Protein AF-0000000076605921 (afdb_homodimer)

Nearest PDB structures (foldseek):
  6b8w-assembly1_B  TM=8.928E-01  e=2.318E-07  Enterobacter cloacae subsp. cloacae ATCC 13047
  1rc6-assembly1_A  TM=7.480E-01  e=1.941E-07  Escherichia coli
  1sq4-assembly1_B  TM=7.226E-01  e=2.460E-07  Pseudomonas aeruginosa
  1sef-assembly1_A  TM=7.280E-01  e=4.195E-07  Enterococcus faecalis V583
  1sq4-assembly1_A  TM=6.378E-01  e=1.847E-06  Pseudomonas aeruginosa

Sequence (366 aa):
MKRLGSRIKKKRELLGMPLGEVARLAGISSSALSQIENAKAFPSIITLKSVANAIGSTVGELIGENEMAAPAPIVSDQDKILVDKNETGAALYMLTHREEGRIMGAYQVVLEKGASSGDWMKKHSGQEFSYIVAGEVTFFVDDQTYAMNKGDSLYTNSQKRREVVNSGSSMAEVLWVITPPYFMKRLGSRIKKKRELLGMPLGEVARLAGISSSALSQIENAKAFPSIITLKSVANAIGSTVGELIGENEMAAPAPIVSDQDKILVDKNETGAALYMLTHREEGRIMGAYQVVLEKGASSGDWMKKHSGQEFSYIVAGEVTFFVDDQTYAMNKGDSLYTNSQKRREVVNSGSSMAEVLWVITPPYF

Organism: NCBI:txid889453

Solvent-accessible surface area (backbone atoms only — not comparable to full-atom values): 18356 Å² total; per-residue (Å²): 114,77,56,27,14,50,43,48,44,51,47,29,53,74,69,67,50,54,66,57,57,42,14,57,66,32,71,48,49,47,66,57,47,51,30,25,36,66,59,72,40,81,72,52,70,66,51,40,41,30,42,18,54,50,58,68,52,44,49,29,57,39,70,49,55,37,64,49,73,89,65,78,38,62,31,47,55,88,66,47,43,80,74,49,71,53,94,56,42,18,36,35,29,38,47,56,72,95,51,75,48,57,56,58,31,40,32,40,36,39,20,33,59,65,4,42,54,54,71,78,46,50,64,37,83,20,34,33,38,36,36,28,72,34,42,28,34,35,37,36,46,66,95,42,80,42,82,42,42,53,56,18,23,39,48,46,50,26,64,41,47,37,37,45,30,20,72,33,90,47,60,19,31,35,40,41,36,29,31,55,29,92,123,115,78,57,27,14,49,43,49,45,52,48,30,52,76,68,67,48,55,65,58,56,42,14,56,66,31,71,46,49,47,68,57,47,51,30,25,38,65,59,72,41,82,71,52,71,68,53,39,42,30,42,18,55,51,58,68,51,43,49,29,57,39,70,48,55,37,64,48,75,88,61,78,38,63,30,46,54,88,66,44,43,79,74,47,68,54,93,57,44,18,35,35,29,38,48,55,70,95,51,77,48,59,55,60,30,39,31,39,38,38,20,33,59,66,4,42,54,52,70,79,46,50,64,35,81,22,34,35,39,36,36,28,73,35,40,28,35,34,37,36,46,66,95,41,79,44,83,40,42,51,57,19,22,38,49,48,52,26,66,40,48,35,36,45,32,20,73,32,89,46,61,19,32,34,39,41,36,30,31,54,29,92,121

Foldseek 3Di:
DQCLLCLLVVLCVVVPHDLQQLCVQLVHHSVVNVCSNNVNDDDDPSSLQSSQVSSVHHSCVSVPLQPFDDDDAFDDPVRWAWPDDDDQAKTKTWGGDPGPSAFKTKIKIKHAAFGKPPCPLPADFWKKKKAWQAAWKWKDWAPDIDTDHHGDMDIDGSRTGMMMTRNGNGMTMMMMMIGRDPD/DQCLLCLLVVLCVVVPHDLQQLCVQLVHHSVVNVCSNNVNDDDDPSSLQSSQVSSVHHSCVSVPLQPFDDDDAFDDPVRWAWDDADDQAKTKTWGGDPGPSAFKTKIKIKHFAFGKPPCPLPADFWKKKKAWQAAWKWKDWAPDIDTDHHGDMDIDGSRTGMMMTRNGDGMTMMMMMIGRDPD

InterPro domains:
  IPR001387 Cro/C1-type, helix-turn-helix domain [PF01381] (8-62)
  IPR001387 Cro/C1-type, helix-turn-helix domain [PS50943] (8-62)
  IPR001387 Cro/C1-type, helix-turn-helix domain [SM00530] (7-62)
  IPR001387 Cro/C1-type, helix-turn-helix domain [cd00093] (5-62)
  IPR010982 Lambda repressor-like, DNA-binding domain superfamily [G3DSA:1.10.260.40] (1-78)
  IPR010982 Lambda repressor-like, DNA-binding domain superfamily [SSF47413] (1-67)
  IPR011051 RmlC-like cupin domain superfamily [SSF51182] (61-183)
  IPR013096 Cupin 2, conserved barrel [PF07883] (109-177)
  IPR014710 RmlC-like jelly roll fold [G3DSA:2.60.120.10] (79-182)
  IPR050807 Transcriptional regulator/dioxygenase, bacterial-type [PTHR46797] (2-180)

Structure (mmCIF, N/CA/C/O backbone):
data_AF-0000000076605921-model_v1
#
loop_
_entity.id
_entity.type
_entity.pdbx_description
1 polymer 'Transcriptional regulator, XRE family with cupin sensor'
#
loop_
_atom_site.group_PDB
_atom_site.id
_atom_site.type_symbol
_atom_site.label_atom_id
_atom_site.label_alt_id
_atom_site.label_comp_id
_atom_site.label_asym_id
_atom_site.label_entity_id
_atom_site.label_seq_id
_atom_site.pdbx_PDB_ins_code
_atom_site.Cartn_x
_atom_site.Cartn_y
_atom_site.Cartn_z
_atom_site.occupancy
_atom_site.B_iso_or_equiv
_atom_site.auth_seq_id
_atom_site.auth_comp_id
_atom_site.auth_asym_id
_atom_site.auth_atom_id
_atom_site.pdbx_PDB_model_num
ATOM 1 N N . MET A 1 1 ? -1.068 23.297 -1.083 1 57.75 1 MET A N 1
ATOM 2 C CA . MET A 1 1 ? -2.064 23.406 -0.019 1 57.75 1 MET A CA 1
ATOM 3 C C . MET A 1 1 ? -3.406 23.875 -0.573 1 57.75 1 MET A C 1
ATOM 5 O O . MET A 1 1 ? -4.457 23.516 -0.039 1 57.75 1 MET A O 1
ATOM 9 N N . LYS A 1 2 ? -3.398 24.609 -1.687 1 63.12 2 LYS A N 1
ATOM 10 C CA . LYS A 1 2 ? -4.625 25.141 -2.271 1 63.12 2 LYS A CA 1
ATOM 11 C C . LYS A 1 2 ? -5.566 24.016 -2.689 1 63.12 2 LYS A C 1
ATOM 13 O O . LYS A 1 2 ? -6.789 24.172 -2.637 1 63.12 2 LYS A O 1
ATOM 18 N N . ARG A 1 3 ? -4.93 22.844 -2.787 1 82.5 3 ARG A N 1
ATOM 19 C CA . ARG A 1 3 ? -5.777 21.781 -3.33 1 82.5 3 ARG A CA 1
ATOM 20 C C . ARG A 1 3 ? -6.285 20.875 -2.223 1 82.5 3 ARG A C 1
ATOM 22 O O . ARG A 1 3 ? -7.043 19.938 -2.486 1 82.5 3 ARG A O 1
ATOM 29 N N . LEU A 1 4 ? -5.906 21.219 -1.025 1 87 4 LEU A N 1
ATOM 30 C CA . LEU A 1 4 ? -6.324 20.406 0.114 1 87 4 LEU A CA 1
ATOM 31 C C . LEU A 1 4 ? -7.836 20.453 0.295 1 87 4 LEU A C 1
ATOM 33 O O . LEU A 1 4 ? -8.492 19.422 0.402 1 87 4 LEU A O 1
ATOM 37 N N . GLY A 1 5 ? -8.289 21.672 0.285 1 90.81 5 GLY A N 1
ATOM 38 C CA . GLY A 1 5 ? -9.727 21.859 0.449 1 90.81 5 GLY A CA 1
ATOM 39 C C . GLY A 1 5 ? -10.547 21.172 -0.621 1 90.81 5 GLY A C 1
ATOM 40 O O . GLY A 1 5 ? -11.547 20.516 -0.318 1 90.81 5 GLY A O 1
ATOM 41 N N . SER A 1 6 ? -10.086 21.344 -1.818 1 90.12 6 SER A N 1
ATOM 42 C CA . SER A 1 6 ? -10.797 20.719 -2.93 1 90.12 6 SER A CA 1
ATOM 43 C C . SER A 1 6 ? -10.797 19.203 -2.801 1 90.12 6 SER A C 1
ATOM 45 O O . SER A 1 6 ? -11.781 18.547 -3.164 1 90.12 6 SER A O 1
ATOM 47 N N . ARG A 1 7 ? -9.766 18.641 -2.305 1 86.5 7 ARG A N 1
ATOM 48 C CA . ARG A 1 7 ? -9.688 17.188 -2.125 1 86.5 7 ARG A CA 1
ATOM 49 C C . ARG A 1 7 ? -10.664 16.719 -1.046 1 86.5 7 ARG A C 1
ATOM 51 O O . ARG A 1 7 ? -11.289 15.672 -1.187 1 86.5 7 ARG A O 1
ATOM 58 N N . ILE A 1 8 ? -10.734 17.5 -0.061 1 91.12 8 ILE A N 1
ATOM 59 C CA . ILE A 1 8 ? -11.672 17.203 1.009 1 91.12 8 ILE A CA 1
ATOM 60 C C . ILE A 1 8 ? -13.102 17.234 0.469 1 91.12 8 ILE A C 1
ATOM 62 O O . ILE A 1 8 ? -13.875 16.297 0.669 1 91.12 8 ILE A O 1
ATOM 66 N N . LYS A 1 9 ? -13.336 18.312 -0.231 1 92.38 9 LYS A N 1
ATOM 67 C CA . LYS A 1 9 ? -14.672 18.5 -0.785 1 92.38 9 LYS A CA 1
ATOM 68 C C . LYS A 1 9 ? -15.039 17.375 -1.75 1 92.38 9 LYS A C 1
ATOM 70 O O . LYS A 1 9 ? -16.125 16.797 -1.66 1 92.38 9 LYS A O 1
ATOM 75 N N . LYS A 1 10 ? -14.18 17.109 -2.631 1 86 10 LYS A N 1
ATOM 76 C CA . LYS A 1 10 ? -14.422 16.078 -3.625 1 86 10 LYS A CA 1
ATOM 77 C C . LYS A 1 10 ? -14.68 14.727 -2.959 1 86 10 LYS A C 1
ATOM 79 O O . LYS A 1 10 ? -15.609 14.008 -3.344 1 86 10 LYS A O 1
ATOM 84 N N . LYS A 1 11 ? -13.852 14.375 -1.977 1 82.31 11 LYS A N 1
ATOM 85 C CA . LYS A 1 11 ? -14.031 13.109 -1.271 1 82.31 11 LYS A CA 1
ATOM 86 C C . LYS A 1 11 ? -15.359 13.07 -0.527 1 82.31 11 LYS A C 1
ATOM 88 O O . LYS A 1 11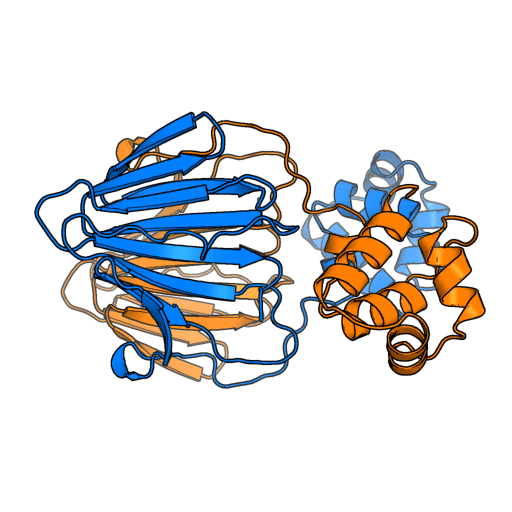 ? -16.062 12.062 -0.554 1 82.31 11 LYS A O 1
ATOM 93 N N . ARG A 1 12 ? -15.617 14.117 0.155 1 90.12 12 ARG A N 1
ATOM 94 C CA . ARG A 1 12 ? -16.891 14.211 0.87 1 90.12 12 ARG A CA 1
ATOM 95 C C . ARG A 1 12 ? -18.062 14.008 -0.077 1 90.12 12 ARG A C 1
ATOM 97 O O . ARG A 1 12 ? -18.984 13.25 0.225 1 90.12 12 ARG A O 1
ATOM 104 N N . GLU A 1 13 ? -17.984 14.648 -1.225 1 87.56 13 GLU A N 1
ATOM 105 C CA . GLU A 1 13 ? -19.062 14.562 -2.215 1 87.56 13 GLU A CA 1
ATOM 106 C C . GLU A 1 13 ? -19.141 13.164 -2.818 1 87.56 13 GLU A C 1
ATOM 108 O O . GLU A 1 13 ? -20.234 12.656 -3.059 1 87.56 13 GLU A O 1
ATOM 113 N N . LEU A 1 14 ? -18.047 12.594 -3.084 1 77.06 14 LEU A N 1
ATOM 114 C CA . LEU A 1 14 ? -18 11.234 -3.617 1 77.06 14 LEU A CA 1
ATOM 115 C C . LEU A 1 14 ? -18.672 10.258 -2.66 1 77.06 14 LEU A C 1
ATOM 117 O O . LEU A 1 14 ? -19.297 9.281 -3.094 1 77.06 14 LEU A O 1
ATOM 121 N N . LEU A 1 15 ? -18.516 10.547 -1.387 1 80 15 LEU A N 1
ATOM 122 C CA . LEU A 1 15 ? -19.109 9.688 -0.363 1 80 15 LEU A CA 1
ATOM 123 C C . LEU A 1 15 ? -20.562 10.055 -0.12 1 80 15 LEU A C 1
ATOM 125 O O . LEU A 1 15 ? -21.25 9.383 0.657 1 80 15 LEU A O 1
ATOM 129 N N . GLY A 1 16 ? -20.953 11.109 -0.754 1 87.44 16 GLY A N 1
ATOM 130 C CA . GLY A 1 16 ? -22.312 11.57 -0.582 1 87.44 16 GLY A CA 1
ATOM 131 C C . GLY A 1 16 ? -22.594 12.133 0.8 1 87.44 16 GLY A C 1
ATOM 132 O O . GLY A 1 16 ? -23.719 12.094 1.279 1 87.44 16 GLY A O 1
ATOM 133 N N . MET A 1 17 ? -21.625 12.594 1.453 1 91.69 17 MET A N 1
ATOM 134 C CA . MET A 1 17 ? -21.797 13.102 2.812 1 91.69 17 MET A CA 1
ATOM 135 C C . MET A 1 17 ? -22.047 14.602 2.807 1 91.69 17 MET A C 1
ATOM 137 O O . MET A 1 17 ? -21.312 15.359 2.158 1 91.69 17 MET A O 1
ATOM 141 N N . PRO A 1 18 ? -23.125 15 3.582 1 96.69 18 PRO A N 1
ATOM 142 C CA . PRO A 1 18 ? -23.312 16.438 3.746 1 96.69 18 PRO A CA 1
ATOM 143 C C . PRO A 1 18 ? -22.188 17.094 4.547 1 96.69 18 PRO A C 1
ATOM 145 O O . PRO A 1 18 ? -21.562 16.438 5.383 1 96.69 18 PRO A O 1
ATOM 148 N N . LEU A 1 19 ? -22.078 18.391 4.254 1 96.75 19 LEU A N 1
ATOM 149 C CA . LEU A 1 19 ? -21.047 19.156 4.934 1 96.75 19 LEU A CA 1
ATOM 150 C C . LEU A 1 19 ? -21.188 19.047 6.449 1 96.75 19 LEU A C 1
ATOM 152 O O . LEU A 1 19 ? -20.219 18.812 7.16 1 96.75 19 LEU A O 1
ATOM 156 N N . GLY A 1 20 ? -22.406 19.203 6.941 1 97.19 20 GLY A N 1
ATOM 157 C CA . GLY A 1 20 ? -22.688 19.172 8.367 1 97.19 20 GLY A CA 1
ATOM 158 C C . GLY A 1 20 ? -22.359 17.844 9.016 1 97.19 20 GLY A C 1
ATOM 159 O O . GLY A 1 20 ? -21.891 17.797 10.156 1 97.19 20 GLY A O 1
ATOM 160 N N . GLU A 1 21 ? -22.562 16.797 8.297 1 96.69 21 GLU A N 1
ATOM 161 C CA . GLU A 1 21 ? -22.281 15.469 8.82 1 96.69 21 GLU A CA 1
ATOM 162 C C . GLU A 1 21 ? -20.781 15.25 8.992 1 96.69 21 GLU A C 1
ATOM 164 O O . GLU A 1 21 ? -20.344 14.742 10.031 1 96.69 21 GLU A O 1
ATOM 169 N N . VAL A 1 22 ? -20.031 15.594 8.016 1 96.31 22 VAL A N 1
ATOM 170 C CA . VAL A 1 22 ? -18.594 15.445 8.078 1 96.31 22 VAL A CA 1
ATOM 171 C C . VAL A 1 22 ? -18.031 16.312 9.203 1 96.31 22 VAL A C 1
ATOM 173 O O . VAL A 1 22 ? -17.172 15.883 9.969 1 96.31 22 VAL A O 1
ATOM 176 N N . ALA A 1 23 ? -18.516 17.531 9.32 1 97.25 23 ALA A N 1
ATOM 177 C CA . ALA A 1 23 ? -18.078 18.453 10.359 1 97.25 23 ALA A CA 1
ATOM 178 C C . ALA A 1 23 ? -18.312 17.875 11.75 1 97.25 23 ALA A C 1
ATOM 180 O O . ALA A 1 23 ? -17.438 17.922 12.617 1 97.25 23 ALA A O 1
ATOM 181 N N . ARG A 1 24 ? -19.484 17.328 11.906 1 96.81 24 ARG A N 1
ATOM 182 C CA . ARG A 1 24 ? -19.844 16.719 13.18 1 96.81 24 ARG A CA 1
ATOM 183 C C . ARG A 1 24 ? -18.891 15.562 13.508 1 96.81 24 ARG A C 1
ATOM 185 O O . ARG A 1 24 ? -18.375 15.477 14.625 1 96.81 24 ARG A O 1
ATOM 192 N N . LEU A 1 25 ? -18.656 14.75 12.562 1 93.88 25 LEU A N 1
ATOM 193 C CA . LEU A 1 25 ? -17.797 13.586 12.758 1 93.88 25 LEU A CA 1
ATOM 194 C C . LEU A 1 25 ? -16.359 14.023 13.047 1 93.88 25 LEU A C 1
ATOM 196 O O . LEU A 1 25 ? -15.656 13.359 13.805 1 93.88 25 LEU A O 1
ATOM 200 N N . ALA A 1 26 ? -15.969 15.086 12.484 1 95.12 26 ALA A N 1
ATOM 201 C CA . ALA A 1 26 ? -14.602 15.586 12.633 1 95.12 26 ALA A CA 1
ATOM 202 C C . ALA A 1 26 ? -14.461 16.422 13.898 1 95.12 26 ALA A C 1
ATOM 204 O O . ALA A 1 26 ? -13.352 16.797 14.281 1 95.12 26 ALA A O 1
ATOM 205 N N . GLY A 1 27 ? -15.547 16.797 14.492 1 96.12 27 GLY A N 1
ATOM 206 C CA . GLY A 1 27 ? -15.516 17.594 15.719 1 96.12 27 GLY A CA 1
ATOM 207 C C . GLY A 1 27 ? -15.25 19.062 15.477 1 96.12 27 GLY A C 1
ATOM 208 O O . GLY A 1 27 ? -14.594 19.719 16.297 1 96.12 27 GLY A O 1
ATOM 209 N N . ILE A 1 28 ? -15.625 19.547 14.367 1 96.25 28 ILE A N 1
ATOM 210 C CA . ILE A 1 28 ? -15.477 20.969 14.062 1 96.25 28 ILE A CA 1
ATOM 211 C C . ILE A 1 28 ? -16.812 21.531 13.57 1 96.25 28 ILE A C 1
ATOM 213 O O . ILE A 1 28 ? -17.781 20.781 13.383 1 96.25 28 ILE A O 1
ATOM 217 N N . SER A 1 29 ? -16.875 22.797 13.453 1 96.75 29 SER A N 1
ATOM 218 C CA . SER A 1 29 ? -18.109 23.406 12.984 1 96.75 29 SER A CA 1
ATOM 219 C C . SER A 1 29 ? -18.25 23.266 11.469 1 96.75 29 SER A C 1
ATOM 221 O O . SER A 1 29 ? -17.266 23.156 10.758 1 96.75 29 SER A O 1
ATOM 223 N N . SER A 1 30 ? -19.562 23.266 11.023 1 97.19 30 SER A N 1
ATOM 224 C CA . SER A 1 30 ? -19.828 23.281 9.586 1 97.19 30 SER A CA 1
ATOM 225 C C . SER A 1 30 ? -19.172 24.469 8.906 1 97.19 30 SER A C 1
ATOM 227 O O . SER A 1 30 ? -18.672 24.359 7.785 1 97.19 30 SER A O 1
ATOM 229 N N . SER A 1 31 ? -19.219 25.562 9.57 1 97.06 31 SER A N 1
ATOM 230 C CA . SER A 1 31 ? -18.594 26.766 9.023 1 97.06 31 SER A CA 1
ATOM 231 C C . SER A 1 31 ? -17.094 26.578 8.852 1 97.06 31 SER A C 1
ATOM 233 O O . SER A 1 31 ? -16.516 26.969 7.828 1 97.06 31 SER A O 1
ATOM 235 N N . ALA A 1 32 ? -16.438 26.031 9.805 1 95.94 32 ALA A N 1
ATOM 236 C CA . ALA A 1 32 ? -15.008 25.781 9.742 1 95.94 32 ALA A CA 1
ATOM 237 C C . ALA A 1 32 ? -14.672 24.859 8.57 1 95.94 32 ALA A C 1
ATOM 239 O O . ALA A 1 32 ? -13.734 25.125 7.809 1 95.94 32 ALA A O 1
ATOM 240 N N . LEU A 1 33 ? -15.438 23.75 8.453 1 97.19 33 LEU A N 1
ATOM 241 C CA . LEU A 1 33 ? -15.195 22.828 7.363 1 97.19 33 LEU A CA 1
ATOM 242 C C . LEU A 1 33 ? -15.414 23.5 6.012 1 97.19 33 LEU A C 1
ATOM 244 O O . LEU A 1 33 ? -14.648 23.266 5.07 1 97.19 33 LEU A O 1
ATOM 248 N N . SER A 1 34 ? -16.453 24.297 5.965 1 96.44 34 SER A N 1
ATOM 249 C CA . SER A 1 34 ? -16.703 25.031 4.727 1 96.44 34 SER A CA 1
ATOM 250 C C . SER A 1 34 ? -15.523 25.922 4.355 1 96.44 34 SER A C 1
ATOM 252 O O . SER A 1 34 ? -15.125 25.969 3.189 1 96.44 34 SER A O 1
ATOM 254 N N . GLN A 1 35 ? -15.008 26.625 5.324 1 95.94 35 GLN A N 1
ATOM 255 C CA . GLN A 1 35 ? -13.859 27.484 5.086 1 95.94 35 GLN A CA 1
ATOM 256 C C . GLN A 1 35 ? -12.648 26.672 4.625 1 95.94 35 GLN A C 1
ATOM 258 O O . GLN A 1 35 ? -11.898 27.109 3.746 1 95.94 35 GLN A O 1
ATOM 263 N N . ILE A 1 36 ? -12.469 25.547 5.176 1 94.5 36 ILE A N 1
ATOM 264 C CA . ILE A 1 36 ? -11.359 24.672 4.816 1 94.5 36 ILE A CA 1
ATOM 265 C C . ILE A 1 36 ? -11.539 24.188 3.381 1 94.5 36 ILE A C 1
ATOM 267 O O . ILE A 1 36 ? -10.609 24.266 2.568 1 94.5 36 ILE A O 1
ATOM 271 N N . GLU A 1 37 ? -12.781 23.734 3.109 1 95.12 37 GLU A N 1
ATOM 272 C CA . GLU A 1 37 ? -13.055 23.188 1.781 1 95.12 37 GLU A CA 1
ATOM 273 C C . GLU A 1 37 ? -12.875 24.266 0.706 1 95.12 37 GLU A C 1
ATOM 275 O O . GLU A 1 37 ? -12.523 23.953 -0.435 1 95.12 37 GLU A O 1
ATOM 280 N N . ASN A 1 38 ? -13.055 25.516 1.095 1 93.56 38 ASN A N 1
ATOM 281 C CA . ASN A 1 38 ? -12.992 26.609 0.14 1 93.56 38 ASN A CA 1
ATOM 282 C C . ASN A 1 38 ? -11.664 27.359 0.242 1 93.56 38 ASN A C 1
ATOM 284 O O . ASN A 1 38 ? -11.547 28.484 -0.241 1 93.56 38 ASN A O 1
ATOM 288 N N . ALA A 1 39 ? -10.758 26.844 0.895 1 91 39 ALA A N 1
ATOM 289 C CA . ALA A 1 39 ? -9.398 27.344 1.021 1 91 39 ALA A CA 1
ATOM 290 C C . ALA A 1 39 ? -9.383 28.719 1.689 1 91 39 ALA A C 1
ATOM 292 O O . ALA A 1 39 ? -8.555 29.578 1.358 1 91 39 ALA A O 1
ATOM 293 N N . LYS A 1 40 ? -10.289 28.938 2.508 1 92.44 40 LYS A N 1
ATOM 294 C CA . LYS A 1 40 ? -10.336 30.188 3.266 1 92.44 40 LYS A CA 1
ATOM 295 C C . LYS A 1 40 ? -9.68 30.031 4.633 1 92.44 40 LYS A C 1
ATOM 297 O O . LYS A 1 40 ? -9.375 31.016 5.305 1 92.44 40 LYS A O 1
ATOM 302 N N . ALA A 1 41 ? -9.539 28.828 5.062 1 89.69 41 ALA A N 1
ATOM 303 C CA . ALA A 1 41 ? -8.812 28.5 6.289 1 89.69 41 ALA A CA 1
ATOM 304 C C . ALA A 1 41 ? -7.961 27.25 6.094 1 89.69 41 ALA A C 1
ATOM 306 O O . ALA A 1 41 ? -8.352 26.328 5.367 1 89.69 41 ALA A O 1
ATOM 307 N N . PHE A 1 42 ? -6.824 27.219 6.758 1 86.5 42 PHE A N 1
ATOM 308 C CA . PHE A 1 42 ? -5.969 26.031 6.738 1 86.5 42 PHE A CA 1
ATOM 309 C C . PHE A 1 42 ? -6.02 25.312 8.078 1 86.5 42 PHE A C 1
ATOM 311 O O . PHE A 1 42 ? -5.801 25.922 9.125 1 86.5 42 PHE A O 1
ATOM 318 N N . PRO A 1 43 ? -6.395 24.094 7.941 1 89.19 43 PRO A N 1
ATOM 319 C CA . PRO A 1 43 ? -6.551 23.359 9.203 1 89.19 43 PRO A CA 1
ATOM 320 C C . PRO A 1 43 ? -5.215 23 9.844 1 89.19 43 PRO A C 1
ATOM 322 O O . PRO A 1 43 ? -4.195 22.922 9.148 1 89.19 43 PRO A O 1
ATOM 325 N N . SER A 1 44 ? -5.34 22.859 11.141 1 84.62 44 SER A N 1
ATOM 326 C CA . SER A 1 44 ? -4.234 22.203 11.836 1 84.62 44 SER A CA 1
ATOM 327 C C . SER A 1 44 ? -4.117 20.734 11.453 1 84.62 44 SER A C 1
ATOM 329 O O . SER A 1 44 ? -5.02 20.188 10.82 1 84.62 44 SER A O 1
ATOM 331 N N . ILE A 1 45 ? -3.039 20.156 11.789 1 82.94 45 ILE A N 1
ATOM 332 C CA . ILE A 1 45 ? -2.824 18.75 11.484 1 82.94 45 ILE A CA 1
ATOM 333 C C . ILE A 1 45 ? -3.869 17.891 12.203 1 82.94 45 ILE A C 1
ATOM 335 O O . ILE A 1 45 ? -4.359 16.906 11.648 1 82.94 45 ILE A O 1
ATOM 339 N N . ILE A 1 46 ? -4.219 18.328 13.398 1 83.75 46 ILE A N 1
ATOM 340 C CA . ILE A 1 46 ? -5.188 17.578 14.188 1 83.75 46 ILE A CA 1
ATOM 341 C C . ILE A 1 46 ? -6.562 17.641 13.523 1 83.75 46 ILE A C 1
ATOM 343 O O . ILE A 1 46 ? -7.238 16.625 13.375 1 83.75 46 ILE A O 1
ATOM 347 N N . THR A 1 47 ? -6.852 18.812 13.148 1 89.88 47 THR A N 1
ATOM 348 C CA . THR A 1 47 ? -8.133 18.984 12.469 1 89.88 47 THR A CA 1
ATOM 349 C C . THR A 1 47 ? -8.164 18.219 11.156 1 89.88 47 THR A C 1
ATOM 351 O O . THR A 1 47 ? -9.156 17.562 10.836 1 89.88 47 THR A O 1
ATOM 354 N N . LEU A 1 48 ? -7.07 18.266 10.477 1 90.69 48 LEU A N 1
ATOM 355 C CA . LEU A 1 48 ? -7.004 17.578 9.195 1 90.69 48 LEU A CA 1
ATOM 356 C C . LEU A 1 48 ? -7.129 16.078 9.383 1 90.69 48 LEU A C 1
ATOM 358 O O . LEU A 1 48 ? -7.793 15.398 8.594 1 90.69 48 LEU A O 1
ATOM 362 N N . LYS A 1 49 ? -6.516 15.578 10.391 1 86.06 49 LYS A N 1
ATOM 363 C CA . LYS A 1 49 ? -6.621 14.156 10.695 1 86.06 49 LYS A CA 1
ATOM 364 C C . LYS A 1 49 ? -8.062 13.766 10.992 1 86.06 49 LYS A C 1
ATOM 366 O O . LYS A 1 49 ? -8.547 12.734 10.508 1 86.06 49 LYS A O 1
ATOM 371 N N . SER A 1 50 ? -8.703 14.57 11.75 1 90.25 50 SER A N 1
ATOM 372 C CA . SER A 1 50 ? -10.094 14.305 12.102 1 90.25 50 SER A CA 1
ATOM 373 C C . SER A 1 50 ? -10.992 14.328 10.867 1 90.25 50 SER A C 1
ATOM 375 O O . SER A 1 50 ? -11.859 13.469 10.711 1 90.25 50 SER A O 1
ATOM 377 N N . VAL A 1 51 ? -10.711 15.281 10.062 1 93.44 51 VAL A N 1
ATOM 378 C CA . VAL A 1 51 ? -11.492 15.391 8.836 1 93.44 51 VAL A CA 1
ATOM 379 C C . VAL A 1 51 ? -11.219 14.188 7.938 1 93.44 51 VAL A C 1
ATOM 381 O O . VAL A 1 51 ? -12.148 13.594 7.383 1 93.44 51 VAL A O 1
ATOM 384 N N . ALA A 1 52 ? -9.977 13.891 7.824 1 88.25 52 ALA A N 1
ATOM 385 C CA . ALA A 1 52 ? -9.594 12.742 7.004 1 88.25 52 ALA A CA 1
ATOM 386 C C . ALA A 1 52 ? -10.289 11.469 7.48 1 88.25 52 ALA A C 1
ATOM 388 O O . ALA A 1 52 ? -10.852 10.727 6.672 1 88.25 52 ALA A O 1
ATOM 389 N N . ASN A 1 53 ? -10.297 11.281 8.734 1 82.81 53 ASN A N 1
ATOM 390 C CA . ASN A 1 53 ? -10.961 10.117 9.32 1 82.81 53 ASN A CA 1
ATOM 391 C C . ASN A 1 53 ? -12.453 10.117 9.016 1 82.81 53 ASN A C 1
ATOM 393 O O . ASN A 1 53 ? -13.023 9.07 8.688 1 82.81 53 ASN A O 1
ATOM 397 N N . ALA A 1 54 ? -13.016 11.25 9.133 1 87.88 54 ALA A N 1
ATOM 398 C CA . ALA A 1 54 ? -14.461 11.383 8.953 1 87.88 54 ALA A CA 1
ATOM 399 C C . ALA A 1 54 ? -14.867 11 7.531 1 87.88 54 ALA A C 1
ATOM 401 O O . ALA A 1 54 ? -15.969 10.492 7.309 1 87.88 54 ALA A O 1
ATOM 402 N N . ILE A 1 55 ? -13.953 11.203 6.621 1 86.25 55 ILE A N 1
ATOM 403 C CA . ILE A 1 55 ? -14.328 10.945 5.238 1 86.25 55 ILE A CA 1
ATOM 404 C C . ILE A 1 55 ? -13.57 9.734 4.711 1 86.25 55 ILE A C 1
ATOM 406 O O . ILE A 1 55 ? -13.383 9.578 3.502 1 86.25 55 ILE A O 1
ATOM 410 N N . GLY A 1 56 ? -13.023 8.977 5.562 1 75.88 56 GLY A N 1
ATOM 411 C CA . GLY A 1 56 ? -12.375 7.73 5.176 1 75.88 56 GLY A CA 1
ATOM 412 C C . GLY A 1 56 ? -11.125 7.938 4.352 1 75.88 56 GLY A C 1
ATOM 413 O O . GLY A 1 56 ? -10.875 7.207 3.389 1 75.88 56 GLY A O 1
ATOM 414 N N . SER A 1 57 ? -10.391 8.93 4.68 1 80.88 57 SER A N 1
ATOM 415 C CA . SER A 1 57 ? -9.156 9.258 3.975 1 80.88 57 SER A CA 1
ATOM 416 C C . SER A 1 57 ? -7.977 9.344 4.938 1 80.88 57 SER A C 1
ATOM 418 O O . SER A 1 57 ? -8.07 8.906 6.086 1 80.88 57 SER A O 1
ATOM 420 N N . THR A 1 58 ? -6.852 9.719 4.414 1 79.19 58 THR A N 1
ATOM 421 C CA . THR A 1 58 ? -5.656 9.977 5.207 1 79.19 58 THR A CA 1
ATOM 422 C C . THR A 1 58 ? -5.16 11.406 4.992 1 79.19 58 THR A C 1
ATOM 424 O O . THR A 1 58 ? -5.512 12.047 3.996 1 79.19 58 THR A O 1
ATOM 427 N N . VAL A 1 59 ? -4.469 11.898 5.898 1 82.75 59 VAL A N 1
ATOM 428 C CA . VAL A 1 59 ? -3.857 13.219 5.762 1 82.75 59 VAL A CA 1
ATOM 429 C C . VAL A 1 59 ? -2.969 13.25 4.52 1 82.75 59 VAL A C 1
ATOM 431 O O . VAL A 1 59 ? -3.006 14.203 3.744 1 82.75 59 VAL A O 1
ATOM 434 N N . GLY A 1 60 ? -2.244 12.25 4.348 1 79.81 60 GLY A N 1
ATOM 435 C CA . GLY A 1 60 ? -1.392 12.164 3.172 1 79.81 60 GLY A CA 1
ATOM 436 C C . GLY A 1 60 ? -2.154 12.312 1.868 1 79.81 60 GLY A C 1
ATOM 437 O O . GLY A 1 60 ? -1.713 13.031 0.966 1 79.81 60 GLY A O 1
ATOM 438 N N . GLU A 1 61 ? -3.215 11.617 1.793 1 77.5 61 GLU A N 1
ATOM 439 C CA . GLU A 1 61 ? -4.047 11.727 0.598 1 77.5 61 GLU A CA 1
ATOM 440 C C . GLU A 1 61 ? -4.559 13.148 0.409 1 77.5 61 GLU A C 1
ATOM 442 O O . GLU A 1 61 ? -4.52 13.688 -0.701 1 77.5 61 GLU A O 1
ATOM 447 N N . LEU A 1 62 ? -4.996 13.695 1.479 1 82.69 62 LEU A N 1
ATOM 448 C CA . LEU A 1 62 ? -5.637 15 1.406 1 82.69 62 LEU A CA 1
ATOM 449 C C . LEU A 1 62 ? -4.625 16.078 1.036 1 82.69 62 LEU A C 1
ATOM 451 O O . LEU A 1 62 ? -4.984 17.078 0.415 1 82.69 62 LEU A O 1
ATOM 455 N N . ILE A 1 63 ? -3.387 15.812 1.34 1 82 63 ILE A N 1
ATOM 456 C CA . ILE A 1 63 ? -2.398 16.844 1.021 1 82 63 ILE A CA 1
ATOM 457 C C . ILE A 1 63 ? -1.729 16.516 -0.313 1 82 63 ILE A C 1
ATOM 459 O O . ILE A 1 63 ? -0.792 17.203 -0.729 1 82 63 ILE A O 1
ATOM 463 N N . GLY A 1 64 ? -2.135 15.5 -0.956 1 72.69 64 GLY A N 1
ATOM 464 C CA . GLY A 1 64 ? -1.699 15.195 -2.311 1 72.69 64 GLY A CA 1
ATOM 465 C C . GLY A 1 64 ? -0.44 14.352 -2.355 1 72.69 64 GLY A C 1
ATOM 466 O O . GLY A 1 64 ? 0.295 14.383 -3.346 1 72.69 64 GLY A O 1
ATOM 467 N N . GLU A 1 65 ? -0.063 13.758 -1.299 1 70.31 65 GLU A N 1
ATOM 468 C CA . GLU A 1 65 ? 1.125 12.914 -1.276 1 70.31 65 GLU A CA 1
ATOM 469 C C . GLU A 1 65 ? 0.985 11.734 -2.24 1 70.31 65 GLU A C 1
ATOM 471 O O . GLU A 1 65 ? 1.984 11.164 -2.684 1 70.31 65 GLU A O 1
ATOM 476 N N . ASN A 1 66 ? -0.176 11.469 -2.648 1 62.66 66 ASN A N 1
ATOM 477 C CA . ASN A 1 66 ? -0.416 10.266 -3.438 1 62.66 66 ASN A CA 1
ATOM 478 C C . ASN A 1 66 ? -0.399 10.562 -4.934 1 62.66 66 ASN A C 1
ATOM 480 O O . ASN A 1 66 ? -0.72 9.695 -5.75 1 62.66 66 ASN A O 1
ATOM 484 N N . GLU A 1 67 ? -0.05 11.812 -5.312 1 61.75 67 GLU A N 1
ATOM 485 C CA . GLU A 1 67 ? -0.039 12.148 -6.734 1 61.75 67 GLU A CA 1
ATOM 486 C C . GLU A 1 67 ? 1.304 11.805 -7.375 1 61.75 67 GLU A C 1
ATOM 488 O O . GLU A 1 67 ? 2.357 12.195 -6.863 1 61.75 67 GLU A O 1
ATOM 493 N N . MET A 1 68 ? 1.522 10.57 -7.91 1 60.38 68 MET A N 1
ATOM 494 C CA . MET A 1 68 ? 2.781 10.148 -8.516 1 60.38 68 MET A CA 1
ATOM 495 C C . MET A 1 68 ? 2.9 10.664 -9.945 1 60.38 68 MET A C 1
ATOM 497 O O . MET A 1 68 ? 1.894 10.852 -10.633 1 60.38 68 MET A O 1
ATOM 501 N N . ALA A 1 69 ? 4.254 11.125 -10.25 1 52.97 69 ALA A N 1
ATOM 502 C CA . ALA A 1 69 ? 4.586 11.445 -11.641 1 52.97 69 ALA A CA 1
ATOM 503 C C . ALA A 1 69 ? 4.461 10.211 -12.531 1 52.97 69 ALA A C 1
ATOM 505 O O . ALA A 1 69 ? 4.5 9.078 -12.047 1 52.97 69 ALA A O 1
ATOM 506 N N . ALA A 1 70 ? 4.254 10.312 -13.867 1 53.47 70 ALA A N 1
ATOM 507 C CA . ALA A 1 70 ? 3.93 9.43 -14.984 1 53.47 70 ALA A CA 1
ATOM 508 C C . ALA A 1 70 ? 5.039 8.414 -15.219 1 53.47 70 ALA A C 1
ATOM 510 O O . ALA A 1 70 ? 5.805 8.531 -16.188 1 53.47 70 ALA A O 1
ATOM 511 N N . PRO A 1 71 ? 5.852 7.852 -14.383 1 58.88 71 PRO A N 1
ATOM 512 C CA . PRO A 1 71 ? 6.871 7.027 -15.039 1 58.88 71 PRO A CA 1
ATOM 513 C C . PRO A 1 71 ? 6.309 5.715 -15.578 1 58.88 71 PRO A C 1
ATOM 515 O O . PRO A 1 71 ? 5.102 5.477 -15.5 1 58.88 71 PRO A O 1
ATOM 518 N N . ALA A 1 72 ? 7.234 4.824 -16.109 1 62.34 72 ALA A N 1
ATOM 519 C CA . ALA A 1 72 ? 6.98 3.48 -16.625 1 62.34 72 ALA A CA 1
ATOM 520 C C . ALA A 1 72 ? 6.195 2.646 -15.625 1 62.34 72 ALA A C 1
ATOM 522 O O . ALA A 1 72 ? 6.75 2.182 -14.625 1 62.34 72 ALA A O 1
ATOM 523 N N . PRO A 1 73 ? 4.941 2.426 -15.867 1 80.81 73 PRO A N 1
ATOM 524 C CA . PRO A 1 73 ? 4.062 1.837 -14.859 1 80.81 73 PRO A CA 1
ATOM 525 C C . PRO A 1 73 ? 4.23 0.324 -14.734 1 80.81 73 PRO A C 1
ATOM 527 O O . PRO A 1 73 ? 3.812 -0.269 -13.742 1 80.81 73 PRO A O 1
ATOM 530 N N . ILE A 1 74 ? 5.086 -0.233 -15.781 1 88.19 74 ILE A N 1
ATOM 531 C CA . ILE A 1 74 ? 5.113 -1.691 -15.758 1 88.19 74 ILE A CA 1
ATOM 532 C C . ILE A 1 74 ? 6.52 -2.176 -15.414 1 88.19 74 ILE A C 1
ATOM 534 O O . ILE A 1 74 ? 7.512 -1.608 -15.875 1 88.19 74 ILE A O 1
ATOM 538 N N . VAL A 1 75 ? 6.648 -3.104 -14.641 1 91.5 75 VAL A N 1
ATOM 539 C CA . VAL A 1 75 ? 7.828 -3.941 -14.469 1 91.5 75 VAL A CA 1
ATOM 540 C C . VAL A 1 75 ? 7.52 -5.367 -14.922 1 91.5 75 VAL A C 1
ATOM 542 O O . VAL A 1 75 ? 6.684 -6.047 -14.32 1 91.5 75 VAL A O 1
ATOM 545 N N . SER A 1 76 ? 8.25 -5.77 -16 1 94.06 76 SER A N 1
ATOM 546 C CA . SER A 1 76 ? 8.086 -7.148 -16.438 1 94.06 76 SER A CA 1
ATOM 547 C C . SER A 1 76 ? 8.844 -8.109 -15.531 1 94.06 76 SER A C 1
ATOM 549 O O . SER A 1 76 ? 9.812 -7.723 -14.883 1 94.06 76 SER A O 1
ATOM 551 N N . ASP A 1 77 ? 8.344 -9.367 -15.562 1 95.12 77 ASP A N 1
ATOM 552 C CA . ASP A 1 77 ? 9 -10.391 -14.758 1 95.12 77 ASP A CA 1
ATOM 553 C C . ASP A 1 77 ? 10.484 -10.477 -15.086 1 95.12 77 ASP A C 1
ATOM 555 O O . ASP A 1 77 ? 11.32 -10.648 -14.188 1 95.12 77 ASP A O 1
ATOM 559 N N . GLN A 1 78 ? 10.82 -10.289 -16.266 1 92.5 78 GLN A N 1
ATOM 560 C CA . GLN A 1 78 ? 12.195 -10.445 -16.703 1 92.5 78 GLN A CA 1
ATOM 561 C C . GLN A 1 78 ? 13.031 -9.211 -16.359 1 92.5 78 GLN A C 1
ATOM 563 O O . GLN A 1 78 ? 14.258 -9.266 -16.359 1 92.5 78 GLN A O 1
ATOM 568 N N . ASP A 1 79 ? 12.359 -8.086 -16.078 1 90.81 79 ASP A N 1
ATOM 569 C CA . ASP A 1 79 ? 13.07 -6.832 -15.867 1 90.81 79 ASP A CA 1
ATOM 570 C C . ASP A 1 79 ? 13.148 -6.488 -14.375 1 90.81 79 ASP A C 1
ATOM 572 O O . ASP A 1 79 ? 13.609 -5.41 -14.008 1 90.81 79 ASP A O 1
ATOM 576 N N . LYS A 1 80 ? 12.602 -7.449 -13.594 1 91.88 80 LYS A N 1
ATOM 577 C CA . LYS A 1 80 ? 12.672 -7.125 -12.172 1 91.88 80 LYS A CA 1
ATOM 578 C C . LYS A 1 80 ? 14.117 -7.043 -11.695 1 91.88 80 LYS A C 1
ATOM 580 O O . LYS A 1 80 ? 14.984 -7.754 -12.203 1 91.88 80 LYS A O 1
ATOM 585 N N . ILE A 1 81 ? 14.352 -6.172 -10.734 1 92.44 81 ILE A N 1
ATOM 586 C CA . ILE A 1 81 ? 15.695 -5.887 -10.242 1 92.44 81 ILE A CA 1
ATOM 587 C C . ILE A 1 81 ? 15.945 -6.656 -8.945 1 92.44 81 ILE A C 1
ATOM 589 O O . ILE A 1 81 ? 15.156 -6.578 -8.008 1 92.44 81 ILE A O 1
ATOM 593 N N . LEU A 1 82 ? 17.062 -7.445 -8.891 1 94.75 82 LEU A N 1
ATOM 594 C CA . LEU A 1 82 ? 17.516 -8.086 -7.656 1 94.75 82 LEU A CA 1
ATOM 595 C C . LEU A 1 82 ? 18.016 -7.055 -6.652 1 94.75 82 LEU A C 1
ATOM 597 O O . LEU A 1 82 ? 18.969 -6.32 -6.934 1 94.75 82 LEU A O 1
ATOM 601 N N . VAL A 1 83 ? 17.375 -6.957 -5.539 1 91.75 83 VAL A N 1
ATOM 602 C CA . VAL A 1 83 ? 17.703 -5.984 -4.508 1 91.75 83 VAL A CA 1
ATOM 603 C C . VAL A 1 83 ? 18.734 -6.586 -3.545 1 91.75 83 VAL A C 1
ATOM 605 O O . VAL A 1 83 ? 19.672 -5.906 -3.119 1 91.75 83 VAL A O 1
ATOM 608 N N . ASP A 1 84 ? 18.453 -7.793 -3.15 1 92.44 84 ASP A N 1
ATOM 609 C CA . ASP A 1 84 ? 19.328 -8.461 -2.182 1 92.44 84 ASP A CA 1
ATOM 610 C C . ASP A 1 84 ? 19.188 -9.977 -2.285 1 92.44 84 ASP A C 1
ATOM 612 O O . ASP A 1 84 ? 18.188 -10.484 -2.785 1 92.44 84 ASP A O 1
ATOM 616 N N . LYS A 1 85 ? 20.219 -10.688 -1.946 1 96.31 85 LYS A N 1
ATOM 617 C CA . LYS A 1 85 ? 20.234 -12.141 -1.794 1 96.31 85 LYS A CA 1
ATOM 618 C C . LYS A 1 85 ? 21.047 -12.555 -0.57 1 96.31 85 LYS A C 1
ATOM 620 O O . LYS A 1 85 ? 22.156 -12.055 -0.357 1 96.31 85 LYS A O 1
ATOM 625 N N . ASN A 1 86 ? 20.375 -13.398 0.217 1 95.62 86 ASN A N 1
ATOM 626 C CA . ASN A 1 86 ? 21.141 -13.734 1.421 1 95.62 86 ASN A CA 1
ATOM 627 C C . ASN A 1 86 ? 21.672 -15.164 1.369 1 95.62 86 ASN A C 1
ATOM 629 O O . ASN A 1 86 ? 21.453 -15.875 0.391 1 95.62 86 ASN A O 1
ATOM 633 N N . GLU A 1 87 ? 22.359 -15.586 2.359 1 96.56 87 GLU A N 1
ATOM 634 C CA . GLU A 1 87 ? 23.125 -16.844 2.346 1 96.56 87 GLU A CA 1
ATOM 635 C C . GLU A 1 87 ? 22.203 -18.047 2.527 1 96.56 87 GLU A C 1
ATOM 637 O O . GLU A 1 87 ? 22.594 -19.172 2.246 1 96.56 87 GLU A O 1
ATOM 642 N N . THR A 1 88 ? 21.062 -17.844 3.014 1 97.31 88 THR A N 1
ATOM 643 C CA . THR A 1 88 ? 20.172 -18.969 3.273 1 97.31 88 THR A CA 1
ATOM 644 C C . THR A 1 88 ? 19.469 -19.422 1.991 1 97.31 88 THR A C 1
ATOM 646 O O . THR A 1 88 ? 18.875 -20.5 1.944 1 97.31 88 THR A O 1
ATOM 649 N N . GLY A 1 89 ? 19.5 -18.625 0.949 1 98.06 89 GLY A N 1
ATOM 650 C CA . GLY A 1 89 ? 18.844 -18.969 -0.303 1 98.06 89 GLY A CA 1
ATOM 651 C C . GLY A 1 89 ? 17.594 -18.141 -0.557 1 98.06 89 GLY A C 1
ATOM 652 O O . GLY A 1 89 ? 16.75 -18.516 -1.362 1 98.06 89 GLY A O 1
ATOM 653 N N . ALA A 1 90 ? 17.516 -17 0.133 1 97.81 90 ALA A N 1
ATOM 654 C CA . ALA A 1 90 ? 16.422 -16.062 -0.12 1 97.81 90 ALA A CA 1
ATOM 655 C C . ALA A 1 90 ? 16.875 -14.938 -1.045 1 97.81 90 ALA A C 1
ATOM 657 O O . ALA A 1 90 ? 17.984 -14.438 -0.922 1 97.81 90 ALA A O 1
ATOM 658 N N . ALA A 1 91 ? 16 -14.578 -2.02 1 97.75 91 ALA A N 1
ATOM 659 C CA . ALA A 1 91 ? 16.25 -13.461 -2.928 1 97.75 91 ALA A CA 1
ATOM 660 C C . ALA A 1 91 ? 15.094 -12.461 -2.895 1 97.75 91 ALA A C 1
ATOM 662 O O . ALA A 1 91 ? 13.93 -12.852 -2.822 1 97.75 91 ALA A O 1
ATOM 663 N N . LEU A 1 92 ? 15.5 -11.195 -2.889 1 95.62 92 LEU A N 1
ATOM 664 C CA . LEU A 1 92 ? 14.555 -10.086 -2.875 1 95.62 92 LEU A CA 1
ATOM 665 C C . LEU A 1 92 ? 14.609 -9.312 -4.188 1 95.62 92 LEU A C 1
ATOM 667 O O . LEU A 1 92 ? 15.656 -8.773 -4.555 1 95.62 92 LEU A O 1
ATOM 671 N N . TYR A 1 93 ? 13.414 -9.266 -4.906 1 95.81 93 TYR A N 1
ATOM 672 C CA . TYR A 1 93 ? 13.312 -8.516 -6.156 1 95.81 93 TYR A CA 1
ATOM 673 C C . TYR A 1 93 ? 12.375 -7.328 -6 1 95.81 93 TYR A C 1
ATOM 675 O O . TYR A 1 93 ? 11.336 -7.43 -5.352 1 95.81 93 TYR A O 1
ATOM 683 N N . MET A 1 94 ? 12.75 -6.207 -6.602 1 93.69 94 MET A N 1
ATOM 684 C CA . MET A 1 94 ? 11.867 -5.047 -6.645 1 93.69 94 MET A CA 1
ATOM 685 C C . MET A 1 94 ? 10.875 -5.164 -7.797 1 93.69 94 MET A C 1
ATOM 687 O O . MET A 1 94 ? 11.266 -5.477 -8.922 1 93.69 94 MET A O 1
ATOM 691 N N . LEU A 1 95 ? 9.609 -4.895 -7.488 1 94.75 95 LEU A N 1
ATOM 692 C CA . LEU A 1 95 ? 8.555 -5.027 -8.484 1 94.75 95 LEU A CA 1
ATOM 693 C C . LEU A 1 95 ? 8.047 -3.658 -8.93 1 94.75 95 LEU A C 1
ATOM 695 O O . LEU A 1 95 ? 7.074 -3.562 -9.68 1 94.75 95 LEU A O 1
ATOM 699 N N . THR A 1 96 ? 8.609 -2.609 -8.406 1 89.38 96 THR A N 1
ATOM 700 C CA . THR A 1 96 ? 8.258 -1.242 -8.773 1 89.38 96 THR A CA 1
ATOM 701 C C . THR A 1 96 ? 9.492 -0.465 -9.211 1 89.38 96 THR A C 1
ATOM 703 O O . THR A 1 96 ? 10.609 -0.765 -8.773 1 89.38 96 THR A O 1
ATOM 706 N N . HIS A 1 97 ? 9.258 0.474 -10.117 1 81.94 97 HIS A N 1
ATOM 707 C CA . HIS A 1 97 ? 10.352 1.383 -10.43 1 81.94 97 HIS A CA 1
ATOM 708 C C . HIS A 1 97 ? 10.617 2.35 -9.281 1 81.94 97 HIS A C 1
ATOM 710 O O . HIS A 1 97 ? 9.742 2.574 -8.445 1 81.94 97 HIS A O 1
ATOM 716 N N . ARG A 1 98 ? 11.906 2.641 -9.25 1 70.12 98 ARG A N 1
ATOM 717 C CA . ARG A 1 98 ? 12.258 3.662 -8.266 1 70.12 98 ARG A CA 1
ATOM 718 C C . ARG A 1 98 ? 11.812 5.043 -8.734 1 70.12 98 ARG A C 1
ATOM 720 O O . ARG A 1 98 ? 12.367 5.594 -9.68 1 70.12 98 ARG A O 1
ATOM 727 N N . GLU A 1 99 ? 10.641 5.355 -8.391 1 67.56 99 GLU A N 1
ATOM 728 C CA . GLU A 1 99 ? 10.148 6.672 -8.789 1 67.56 99 GLU A CA 1
ATOM 729 C C . GLU A 1 99 ? 9.836 7.539 -7.574 1 67.56 99 GLU A C 1
ATOM 731 O O . GLU A 1 99 ? 9.469 7.027 -6.516 1 67.56 99 GLU A O 1
ATOM 736 N N . GLU A 1 100 ? 10.094 8.703 -7.844 1 63.72 100 GLU A N 1
ATOM 737 C CA . GLU A 1 100 ? 9.734 9.656 -6.797 1 63.72 100 GLU A CA 1
ATOM 738 C C . GLU A 1 100 ? 8.227 9.672 -6.555 1 63.72 100 GLU A C 1
ATOM 740 O O . GLU A 1 100 ? 7.445 9.531 -7.496 1 63.72 100 GLU A O 1
ATOM 745 N N . GLY A 1 101 ? 7.816 9.648 -5.293 1 68.75 101 GLY A N 1
ATOM 746 C CA . GLY A 1 101 ? 6.414 9.852 -4.969 1 68.75 101 GLY A CA 1
ATOM 747 C C . GLY A 1 101 ? 5.668 8.562 -4.695 1 68.75 101 GLY A C 1
ATOM 748 O O . GLY A 1 101 ? 4.496 8.586 -4.316 1 68.75 101 GLY A O 1
ATOM 749 N N . ARG A 1 102 ? 6.379 7.496 -4.859 1 78.38 102 ARG A N 1
ATOM 750 C CA . ARG A 1 102 ? 5.711 6.242 -4.516 1 78.38 102 ARG A CA 1
ATOM 751 C C . ARG A 1 102 ? 5.426 6.168 -3.018 1 78.38 102 ARG A C 1
ATOM 753 O O . ARG A 1 102 ? 6.27 6.547 -2.199 1 78.38 102 ARG A O 1
ATOM 760 N N . ILE A 1 103 ? 4.273 5.715 -2.791 1 78 103 ILE A N 1
ATOM 761 C CA . ILE A 1 103 ? 3.955 5.609 -1.372 1 78 103 ILE A CA 1
ATOM 762 C C . ILE A 1 103 ? 3.957 4.141 -0.951 1 78 103 ILE A C 1
ATOM 764 O O . ILE A 1 103 ? 3.936 3.832 0.243 1 78 103 ILE A O 1
ATOM 768 N N . MET A 1 104 ? 4.012 3.236 -1.953 1 87 104 MET A N 1
ATOM 769 C CA . MET A 1 104 ? 4.188 1.815 -1.67 1 87 104 MET A CA 1
ATOM 770 C C . MET A 1 104 ? 5.438 1.274 -2.361 1 87 104 MET A C 1
ATOM 772 O O . MET A 1 104 ? 5.766 1.694 -3.473 1 87 104 MET A O 1
ATOM 776 N N . GLY A 1 105 ? 6.07 0.495 -1.667 1 88.25 105 GLY A N 1
ATOM 777 C CA . GLY A 1 105 ? 7.051 -0.391 -2.277 1 88.25 105 GLY A CA 1
ATOM 778 C C . GLY A 1 105 ? 6.562 -1.823 -2.396 1 88.25 105 GLY A C 1
ATOM 779 O O . GLY A 1 105 ? 5.891 -2.334 -1.498 1 88.25 105 GLY A O 1
ATOM 780 N N . ALA A 1 106 ? 6.895 -2.447 -3.527 1 94.5 106 ALA A N 1
ATOM 781 C CA . ALA A 1 106 ? 6.477 -3.832 -3.734 1 94.5 106 ALA A CA 1
ATOM 782 C C . ALA A 1 106 ? 7.66 -4.711 -4.121 1 94.5 106 ALA A C 1
ATOM 784 O O . ALA A 1 106 ? 8.523 -4.297 -4.902 1 94.5 106 ALA A O 1
ATOM 785 N N . TYR A 1 107 ? 7.637 -5.859 -3.551 1 94.62 107 TYR A N 1
ATOM 786 C CA . TYR A 1 107 ? 8.766 -6.762 -3.701 1 94.62 107 TYR A CA 1
ATOM 787 C C . TYR A 1 107 ? 8.297 -8.203 -3.859 1 94.62 107 TYR A C 1
ATOM 789 O O . TYR A 1 107 ? 7.211 -8.562 -3.408 1 94.62 107 TYR A O 1
ATOM 797 N N . GLN A 1 108 ? 9.109 -8.93 -4.52 1 97.31 108 GLN A N 1
ATOM 798 C CA . GLN A 1 108 ? 8.984 -10.383 -4.555 1 97.31 108 GLN A CA 1
ATOM 799 C C . GLN A 1 108 ? 10.094 -11.047 -3.744 1 97.31 108 GLN A C 1
ATOM 801 O O . GLN A 1 108 ? 11.281 -10.766 -3.951 1 97.31 108 GLN A O 1
ATOM 806 N N . VAL A 1 109 ? 9.742 -11.852 -2.844 1 97.56 109 VAL A N 1
ATOM 807 C CA . VAL A 1 109 ? 10.688 -12.672 -2.088 1 97.56 109 VAL A CA 1
ATOM 808 C C . VAL A 1 109 ? 10.641 -14.109 -2.588 1 97.56 109 VAL A C 1
ATOM 810 O O . VAL A 1 109 ? 9.586 -14.75 -2.549 1 97.56 109 VAL A O 1
ATOM 813 N N . VAL A 1 110 ? 11.703 -14.578 -3.07 1 98.38 110 VAL A N 1
ATOM 814 C CA . VAL A 1 110 ? 11.82 -15.969 -3.504 1 98.38 110 VAL A CA 1
ATOM 815 C C . VAL A 1 110 ? 12.703 -16.734 -2.523 1 98.38 110 VAL A C 1
ATOM 817 O O . VAL A 1 110 ? 13.836 -16.344 -2.248 1 98.38 110 VAL A O 1
ATOM 820 N N . LEU A 1 111 ? 12.156 -17.859 -2.014 1 98.69 111 LEU A N 1
ATOM 821 C CA . LEU A 1 111 ? 12.844 -18.609 -0.975 1 98.69 111 LEU A CA 1
ATOM 822 C C . LEU A 1 111 ? 13.102 -20.047 -1.426 1 98.69 111 LEU A C 1
ATOM 824 O O . LEU A 1 111 ? 12.156 -20.797 -1.667 1 98.69 111 LEU A O 1
ATOM 828 N N . GLU A 1 112 ? 14.336 -20.422 -1.481 1 98.44 112 GLU A N 1
ATOM 829 C CA . GLU A 1 112 ? 14.656 -21.844 -1.639 1 98.44 112 GLU A CA 1
ATOM 830 C C . GLU A 1 112 ? 14.18 -22.656 -0.437 1 98.44 112 GLU A C 1
ATOM 832 O O . GLU A 1 112 ? 13.82 -22.094 0.596 1 98.44 112 GLU A O 1
ATOM 837 N N . LYS A 1 113 ? 14.18 -23.984 -0.671 1 98.31 113 LYS A N 1
ATOM 838 C CA . LYS A 1 113 ? 13.805 -24.844 0.447 1 98.31 113 LYS A CA 1
ATOM 839 C C . LYS A 1 113 ? 14.633 -24.531 1.688 1 98.31 113 LYS A C 1
ATOM 841 O O . LYS A 1 113 ? 15.859 -24.5 1.632 1 98.31 113 LYS A O 1
ATOM 846 N N . GLY A 1 114 ? 13.914 -24.188 2.771 1 98.06 114 GLY A N 1
ATOM 847 C CA . GLY A 1 114 ? 14.578 -23.953 4.043 1 98.06 114 GLY A CA 1
ATOM 848 C C . GLY A 1 114 ? 15.102 -22.531 4.191 1 98.06 114 GLY A C 1
ATOM 849 O O . GLY A 1 114 ? 15.531 -22.141 5.277 1 98.06 114 GLY A O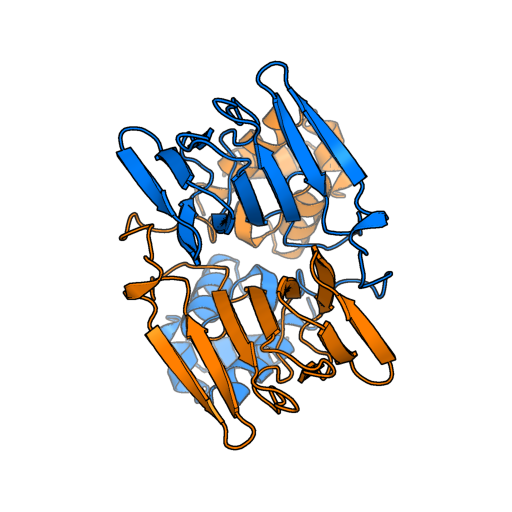 1
ATOM 850 N N . ALA A 1 115 ? 15.062 -21.719 3.174 1 98.44 115 ALA A N 1
ATOM 851 C CA . ALA A 1 115 ? 15.609 -20.375 3.215 1 98.44 115 ALA A CA 1
ATOM 852 C C . ALA A 1 115 ? 14.758 -19.469 4.102 1 98.44 115 ALA A C 1
ATOM 854 O O . ALA A 1 115 ? 13.578 -19.734 4.324 1 98.44 115 ALA A O 1
ATOM 855 N N . SER A 1 116 ? 15.398 -18.406 4.613 1 97.81 116 SER A N 1
ATOM 856 C CA . SER A 1 116 ? 14.766 -17.406 5.469 1 97.81 116 SER A CA 1
ATOM 857 C C . SER A 1 116 ? 15.062 -15.992 4.973 1 97.81 116 SER A C 1
ATOM 859 O O . SER A 1 116 ? 16.156 -15.719 4.477 1 97.81 116 SER A O 1
ATOM 861 N N . SER A 1 117 ? 14.047 -15.141 5.148 1 95.75 117 SER A N 1
ATOM 862 C CA . SER A 1 117 ? 14.289 -13.75 4.777 1 95.75 117 SER A CA 1
ATOM 863 C C . SER A 1 117 ? 15.312 -13.102 5.707 1 95.75 117 SER A C 1
ATOM 865 O O . SER A 1 117 ? 15.938 -12.102 5.348 1 95.75 117 SER A O 1
ATOM 867 N N . GLY A 1 118 ? 15.367 -13.57 6.844 1 91.94 118 GLY A N 1
ATOM 868 C CA . GLY A 1 118 ? 16.234 -12.945 7.828 1 91.94 118 GLY A CA 1
ATOM 869 C C . GLY A 1 118 ? 15.758 -11.57 8.258 1 91.94 118 GLY A C 1
ATOM 870 O O . GLY A 1 118 ? 14.586 -11.398 8.617 1 91.94 118 GLY A O 1
ATOM 871 N N . ASP A 1 119 ? 16.688 -10.523 8.125 1 82.44 119 ASP A N 1
ATOM 872 C CA . ASP A 1 119 ? 16.406 -9.211 8.703 1 82.44 119 ASP A CA 1
ATOM 873 C C . ASP A 1 119 ? 15.891 -8.242 7.641 1 82.44 119 ASP A C 1
ATOM 875 O O . ASP A 1 119 ? 15.844 -7.031 7.867 1 82.44 119 ASP A O 1
ATOM 879 N N . TRP A 1 120 ? 15.586 -8.75 6.441 1 79.19 120 TRP A N 1
ATOM 880 C CA . TRP A 1 120 ? 15.078 -7.863 5.398 1 79.19 120 TRP A CA 1
ATOM 881 C C . TRP A 1 120 ? 13.836 -7.121 5.871 1 79.19 120 TRP A C 1
ATOM 883 O O . TRP A 1 120 ? 13.555 -6.012 5.41 1 79.19 120 TRP A O 1
ATOM 893 N N . MET A 1 121 ? 13.125 -7.73 6.77 1 67.44 121 MET A N 1
ATOM 894 C CA . MET A 1 121 ? 11.852 -7.188 7.219 1 67.44 121 MET A CA 1
ATOM 895 C C . MET A 1 121 ? 11.977 -6.566 8.609 1 67.44 121 MET A C 1
ATOM 897 O O . MET A 1 121 ? 11.188 -6.871 9.5 1 67.44 121 MET A O 1
ATOM 901 N N . LYS A 1 122 ? 13.047 -5.637 8.695 1 65.81 122 LYS A N 1
ATOM 902 C CA . LYS A 1 122 ? 13.328 -4.961 9.953 1 65.81 122 LYS A CA 1
ATOM 903 C C . LYS A 1 122 ? 12.227 -3.959 10.297 1 65.81 122 LYS A C 1
ATOM 905 O O . LYS A 1 122 ? 11.492 -3.514 9.422 1 65.81 122 LYS A O 1
ATOM 910 N N . LYS A 1 123 ? 12.305 -3.695 11.555 1 64.5 123 LYS A N 1
ATOM 911 C CA . LYS A 1 123 ? 11.32 -2.768 12.117 1 64.5 123 LYS A CA 1
ATOM 912 C C . LYS A 1 123 ? 11.422 -1.399 11.453 1 64.5 123 LYS A C 1
ATOM 914 O O . LYS A 1 123 ? 12.516 -0.882 11.234 1 64.5 123 LYS A O 1
ATOM 919 N N . HIS A 1 124 ? 10.375 -1.057 10.914 1 64.75 124 HIS A N 1
ATOM 920 C CA . HIS A 1 124 ? 10.227 0.29 10.375 1 64.75 124 HIS A CA 1
ATOM 921 C C . HIS A 1 124 ? 8.797 0.799 10.562 1 64.75 124 HIS A C 1
ATOM 923 O O . HIS A 1 124 ? 7.902 0.032 10.922 1 64.75 124 HIS A O 1
ATOM 929 N N . SER A 1 125 ? 8.711 2.037 10.555 1 65.06 125 SER A N 1
ATOM 930 C CA . SER A 1 125 ? 7.371 2.596 10.672 1 65.06 125 SER A CA 1
ATOM 931 C C . SER A 1 125 ? 6.566 2.359 9.398 1 65.06 125 SER A C 1
ATOM 933 O O . SER A 1 125 ? 7.094 2.475 8.289 1 65.06 125 SER A O 1
ATOM 935 N N . GLY A 1 126 ? 5.383 1.875 9.555 1 77.75 126 GLY A N 1
ATOM 936 C CA . GLY A 1 126 ? 4.484 1.668 8.422 1 77.75 126 GLY A CA 1
ATOM 937 C C . GLY A 1 126 ? 3.676 0.39 8.539 1 77.75 126 GLY A C 1
ATOM 938 O O . GLY A 1 126 ? 3.381 -0.071 9.641 1 77.75 126 GLY A O 1
ATOM 939 N N . GLN A 1 127 ? 3.088 0.104 7.414 1 84.5 127 GLN A N 1
ATOM 940 C CA . GLN A 1 127 ? 2.275 -1.105 7.328 1 84.5 127 GLN A CA 1
ATOM 941 C C . GLN A 1 127 ? 2.725 -1.988 6.168 1 84.5 127 GLN A C 1
ATOM 943 O O . GLN A 1 127 ? 3.346 -1.507 5.219 1 84.5 127 GLN A O 1
ATOM 948 N N . GLU A 1 128 ? 2.49 -3.242 6.301 1 90.38 128 GLU A N 1
ATOM 949 C CA . GLU A 1 128 ? 2.959 -4.176 5.281 1 90.38 128 GLU A CA 1
ATOM 950 C C . GLU A 1 128 ? 1.912 -5.246 4.992 1 90.38 128 GLU A C 1
ATOM 952 O O . GLU A 1 128 ? 1.174 -5.66 5.887 1 90.38 128 GLU A O 1
ATOM 957 N N . PHE A 1 129 ? 1.823 -5.609 3.781 1 93 129 PHE A N 1
ATOM 958 C CA . PHE A 1 129 ? 0.98 -6.676 3.258 1 93 129 PHE A CA 1
ATOM 959 C C . PHE A 1 129 ? 1.823 -7.75 2.578 1 93 129 PHE A C 1
ATOM 961 O O . PHE A 1 129 ? 2.691 -7.438 1.76 1 93 129 PHE A O 1
ATOM 968 N N . SER A 1 130 ? 1.612 -9.016 2.986 1 95.88 130 SER A N 1
ATOM 969 C CA . SER A 1 130 ? 2.273 -10.141 2.34 1 95.88 130 SER A CA 1
ATOM 970 C C . SER A 1 130 ? 1.257 -11.133 1.776 1 95.88 130 SER A C 1
ATOM 972 O O . SER A 1 130 ? 0.217 -11.375 2.391 1 95.88 130 SER A O 1
ATOM 974 N N . TYR A 1 131 ? 1.51 -11.688 0.661 1 98.19 131 TYR A N 1
ATOM 975 C CA . TYR A 1 131 ? 0.678 -12.672 -0.025 1 98.19 131 TYR A CA 1
ATOM 976 C C . TYR A 1 131 ? 1.519 -13.836 -0.531 1 98.19 131 TYR A C 1
ATOM 978 O O . TYR A 1 131 ? 2.561 -13.633 -1.159 1 98.19 131 TYR A O 1
ATOM 986 N N . ILE A 1 132 ? 1.068 -15.062 -0.247 1 98.62 132 ILE A N 1
ATOM 987 C CA . ILE A 1 132 ? 1.816 -16.234 -0.676 1 98.62 132 ILE A CA 1
ATOM 988 C C . ILE A 1 132 ? 1.416 -16.625 -2.1 1 98.62 132 ILE A C 1
ATOM 990 O O . ILE A 1 132 ? 0.322 -17.141 -2.326 1 98.62 132 ILE A O 1
ATOM 994 N N . VAL A 1 133 ? 2.309 -16.375 -2.992 1 98.31 133 VAL A N 1
ATOM 995 C CA . VAL A 1 133 ? 2.066 -16.656 -4.406 1 98.31 133 VAL A CA 1
ATOM 996 C C . VAL A 1 133 ? 2.232 -18.141 -4.688 1 98.31 133 VAL A C 1
ATOM 998 O O . VAL A 1 133 ? 1.461 -18.719 -5.449 1 98.31 133 VAL A O 1
ATOM 1001 N N . ALA A 1 134 ? 3.268 -18.734 -4.098 1 97.88 134 ALA A N 1
ATOM 1002 C CA . ALA A 1 134 ? 3.572 -20.156 -4.273 1 97.88 134 ALA A CA 1
ATOM 1003 C C . ALA A 1 134 ? 4.289 -20.719 -3.047 1 97.88 134 ALA A C 1
ATOM 1005 O O . ALA A 1 134 ? 5.027 -20 -2.369 1 97.88 134 ALA A O 1
ATOM 1006 N N . GLY A 1 135 ? 4.035 -22 -2.791 1 98 135 GLY A N 1
ATOM 1007 C CA . GLY A 1 135 ? 4.766 -22.719 -1.761 1 98 135 GLY A CA 1
ATOM 1008 C C . GLY A 1 135 ? 4.141 -22.594 -0.385 1 98 135 GLY A C 1
ATOM 1009 O O . GLY A 1 135 ? 2.959 -22.25 -0.264 1 98 135 GLY A O 1
ATOM 1010 N N . GLU A 1 136 ? 4.871 -23.109 0.58 1 98.25 136 GLU A N 1
ATOM 1011 C CA . GLU A 1 136 ? 4.504 -23.094 1.992 1 98.25 136 GLU A CA 1
ATOM 1012 C C . GLU A 1 136 ? 5.555 -22.359 2.826 1 98.25 136 GLU A C 1
ATOM 1014 O O . GLU A 1 136 ? 6.754 -22.609 2.68 1 98.25 136 GLU A O 1
ATOM 1019 N N . VAL A 1 137 ? 4.996 -21.422 3.643 1 98.5 137 VAL A N 1
ATOM 1020 C CA . VAL A 1 137 ? 5.953 -20.672 4.441 1 98.5 137 VAL A CA 1
ATOM 1021 C C . VAL A 1 137 ? 5.449 -20.547 5.879 1 98.5 137 VAL A C 1
ATOM 1023 O O . VAL A 1 137 ? 4.266 -20.781 6.152 1 98.5 137 VAL A O 1
ATOM 1026 N N . THR A 1 138 ? 6.359 -20.234 6.73 1 98.06 138 THR A N 1
ATOM 1027 C CA . THR A 1 138 ? 6.055 -19.828 8.102 1 98.06 138 THR A CA 1
ATOM 1028 C C . THR A 1 138 ? 6.496 -18.391 8.352 1 98.06 138 THR A C 1
ATOM 1030 O O . THR A 1 138 ? 7.652 -18.047 8.109 1 98.06 138 THR A O 1
ATOM 1033 N N . PHE A 1 139 ? 5.566 -17.594 8.789 1 95.38 139 PHE A N 1
ATOM 1034 C CA . PHE A 1 139 ? 5.883 -16.234 9.211 1 95.38 139 PHE A CA 1
ATOM 1035 C C . PHE A 1 139 ? 6.059 -16.156 10.727 1 95.38 139 PHE A C 1
ATOM 1037 O O . PHE A 1 139 ? 5.238 -16.688 11.477 1 95.38 139 PHE A O 1
ATOM 1044 N N . PHE A 1 140 ? 7.094 -15.484 11.078 1 92.81 140 PHE A N 1
ATOM 1045 C CA . PHE A 1 140 ? 7.301 -15.117 12.477 1 92.81 140 PHE A CA 1
ATOM 1046 C C . PHE A 1 140 ? 7.109 -13.617 12.672 1 92.81 140 PHE A C 1
ATOM 1048 O O . PHE A 1 140 ? 7.824 -12.812 12.07 1 92.81 140 PHE A O 1
ATOM 1055 N N . VAL A 1 141 ? 6.121 -13.297 13.508 1 89.19 141 VAL A N 1
ATOM 1056 C CA . VAL A 1 141 ? 5.832 -11.906 13.836 1 89.19 141 VAL A CA 1
ATOM 1057 C C . VAL A 1 141 ? 5.855 -11.719 15.352 1 89.19 141 VAL A C 1
ATOM 1059 O O . VAL A 1 141 ? 4.922 -12.117 16.047 1 89.19 141 VAL A O 1
ATOM 1062 N N . ASP A 1 142 ? 6.918 -11.016 15.703 1 86.25 142 ASP A N 1
ATOM 1063 C CA . ASP A 1 142 ? 7.176 -10.945 17.141 1 86.25 142 ASP A CA 1
ATOM 1064 C C . ASP A 1 142 ? 7.086 -12.328 17.781 1 86.25 142 ASP A C 1
ATOM 1066 O O . ASP A 1 142 ? 7.867 -13.219 17.453 1 86.25 142 ASP A O 1
ATOM 1070 N N . ASP A 1 143 ? 6.055 -12.547 18.625 1 86.19 143 ASP A N 1
ATOM 1071 C CA . ASP A 1 143 ? 5.992 -13.82 19.328 1 86.19 143 ASP A CA 1
ATOM 1072 C C . ASP A 1 143 ? 4.945 -14.742 18.703 1 86.19 143 ASP A C 1
ATOM 1074 O O . ASP A 1 143 ? 4.609 -15.781 19.281 1 86.19 143 ASP A O 1
ATOM 1078 N N . GLN A 1 144 ? 4.484 -14.375 17.594 1 90 144 GLN A N 1
ATOM 1079 C CA . GLN A 1 144 ? 3.465 -15.18 16.922 1 90 144 GLN A CA 1
ATOM 1080 C C . GLN A 1 144 ? 4.027 -15.867 15.688 1 90 144 GLN A C 1
ATOM 1082 O O . GLN A 1 144 ? 4.93 -15.344 15.031 1 90 144 GLN A O 1
ATOM 1087 N N . THR A 1 145 ? 3.469 -17.109 15.492 1 95 145 THR A N 1
ATOM 1088 C CA . THR A 1 145 ? 3.871 -17.906 14.336 1 95 145 THR A CA 1
ATOM 1089 C C . THR A 1 145 ? 2.666 -18.219 13.453 1 95 145 THR A C 1
ATOM 1091 O O . THR A 1 145 ? 1.62 -18.641 13.953 1 95 145 THR A O 1
ATOM 1094 N N . TYR A 1 146 ? 2.855 -18.062 12.164 1 94.88 146 TYR A N 1
ATOM 1095 C CA . TYR A 1 146 ? 1.777 -18.328 11.219 1 94.88 146 TYR A CA 1
ATOM 1096 C C . TYR A 1 146 ? 2.244 -19.25 10.102 1 94.88 146 TYR A C 1
ATOM 1098 O O . TYR A 1 146 ? 3.123 -18.891 9.312 1 94.88 146 TYR A O 1
ATOM 1106 N N . ALA A 1 147 ? 1.651 -20.453 10.055 1 97.44 147 ALA A N 1
ATOM 1107 C CA . ALA A 1 147 ? 1.829 -21.29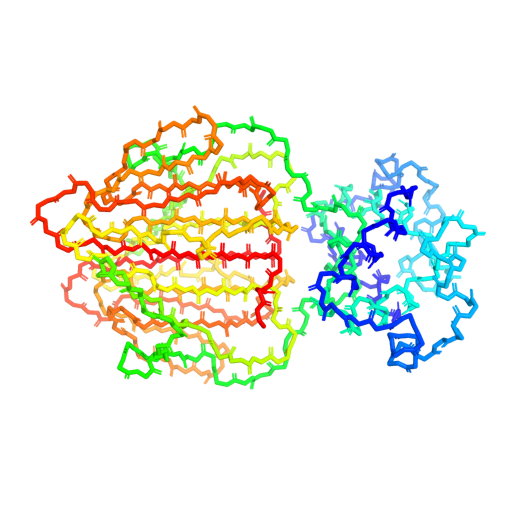7 8.875 1 97.44 147 ALA A CA 1
ATOM 1108 C C . ALA A 1 147 ? 0.933 -20.844 7.73 1 97.44 147 ALA A C 1
ATOM 1110 O O . ALA A 1 147 ? -0.283 -20.719 7.895 1 97.44 147 ALA A O 1
ATOM 1111 N N . MET A 1 148 ? 1.576 -20.625 6.574 1 97.44 148 MET A N 1
ATOM 1112 C CA . MET A 1 148 ? 0.811 -20.047 5.473 1 97.44 148 MET A CA 1
ATOM 1113 C C . MET A 1 148 ? 1.058 -20.828 4.18 1 97.44 148 MET A C 1
ATOM 1115 O O . MET A 1 148 ? 2.174 -21.281 3.928 1 97.44 148 MET A O 1
ATOM 1119 N N . ASN A 1 149 ? 0.003 -20.922 3.41 1 97.75 149 ASN A N 1
ATOM 1120 C CA . ASN A 1 149 ? 0.045 -21.578 2.111 1 97.75 149 ASN A CA 1
ATOM 1121 C C . ASN A 1 149 ? -0.34 -20.641 0.982 1 97.75 149 ASN A C 1
ATOM 1123 O O . ASN A 1 149 ? -0.774 -19.516 1.234 1 97.75 149 ASN A O 1
ATOM 1127 N N . LYS A 1 150 ? -0.101 -21.156 -0.232 1 97.81 150 LYS A N 1
ATOM 1128 C CA . LYS A 1 150 ? -0.491 -20.375 -1.397 1 97.81 150 LYS A CA 1
ATOM 1129 C C . LYS A 1 150 ? -1.884 -19.766 -1.215 1 97.81 150 LYS A C 1
ATOM 1131 O O . LYS A 1 150 ? -2.826 -20.484 -0.854 1 97.81 150 LYS A O 1
ATOM 1136 N N . GLY A 1 151 ? -1.976 -18.453 -1.457 1 97.44 151 GLY A N 1
ATOM 1137 C CA . GLY A 1 151 ? -3.266 -17.781 -1.402 1 97.44 151 GLY A CA 1
ATOM 1138 C C . GLY A 1 151 ? -3.531 -17.109 -0.069 1 97.44 151 GLY A C 1
ATOM 1139 O O . GLY A 1 151 ? -4.43 -16.281 0.042 1 97.44 151 GLY A O 1
ATOM 1140 N N . ASP A 1 152 ? -2.758 -17.5 0.994 1 97.56 152 ASP A N 1
ATOM 1141 C CA . ASP A 1 152 ? -2.891 -16.828 2.285 1 97.56 152 ASP A CA 1
ATOM 1142 C C . ASP A 1 152 ? -2.266 -15.438 2.25 1 97.56 152 ASP A C 1
ATOM 1144 O O . ASP A 1 152 ? -1.352 -15.18 1.465 1 97.56 152 ASP A O 1
ATOM 1148 N N . SER A 1 153 ? -2.809 -14.562 3.074 1 97.06 153 SER A N 1
ATOM 1149 C CA . SER A 1 153 ? -2.242 -13.227 3.172 1 97.06 153 SER A CA 1
ATOM 1150 C C . SER A 1 153 ? -2.1 -12.789 4.625 1 97.06 153 SER A C 1
ATOM 1152 O O . SER A 1 153 ? -2.748 -13.344 5.512 1 97.06 153 SER A O 1
ATOM 1154 N N . LEU A 1 154 ? -1.182 -11.883 4.832 1 93.75 154 LEU A N 1
ATOM 1155 C CA . LEU A 1 154 ? -0.854 -11.336 6.141 1 93.75 154 LEU A CA 1
ATOM 1156 C C . LEU A 1 154 ? -0.751 -9.812 6.078 1 93.75 154 LEU A C 1
ATOM 1158 O O . LEU A 1 154 ? -0.087 -9.266 5.195 1 93.75 154 LEU A O 1
ATOM 1162 N N . TYR A 1 155 ? -1.471 -9.102 6.91 1 91.38 155 TYR A N 1
ATOM 1163 C CA . TYR A 1 155 ? -1.419 -7.652 7.016 1 91.38 155 TYR A CA 1
ATOM 1164 C C . TYR A 1 155 ? -1.016 -7.219 8.422 1 91.38 155 TYR A C 1
ATOM 1166 O O . TYR A 1 155 ? -1.731 -7.488 9.391 1 91.38 155 TYR A O 1
ATOM 1174 N N . THR A 1 156 ? 0.13 -6.535 8.516 1 86.56 156 THR A N 1
ATOM 1175 C CA . THR A 1 156 ? 0.652 -6.207 9.844 1 86.56 156 THR A CA 1
ATOM 1176 C C . THR A 1 156 ? 1.27 -4.812 9.844 1 86.56 156 THR A C 1
ATOM 1178 O O . THR A 1 156 ? 1.401 -4.18 8.797 1 86.56 156 THR A O 1
ATOM 1181 N N . ASN A 1 157 ? 1.563 -4.406 11.055 1 78.94 157 ASN A N 1
ATOM 1182 C CA . ASN A 1 157 ? 2.398 -3.225 11.242 1 78.94 157 ASN A CA 1
ATOM 1183 C C . ASN A 1 157 ? 3.879 -3.551 11.07 1 78.94 157 ASN A C 1
ATOM 1185 O O . ASN A 1 157 ? 4.344 -4.602 11.516 1 78.94 157 ASN A O 1
ATOM 1189 N N . SER A 1 158 ? 4.613 -2.635 10.508 1 71.44 158 SER A N 1
ATOM 1190 C CA . SER A 1 158 ? 6.012 -2.896 10.188 1 71.44 158 SER A CA 1
ATOM 1191 C C . SER A 1 158 ? 6.898 -2.732 11.422 1 71.44 158 SER A C 1
ATOM 1193 O O . SER A 1 158 ? 8.094 -3.053 11.383 1 71.44 158 SER A O 1
ATOM 1195 N N . GLN A 1 159 ? 6.316 -2.258 12.492 1 71.25 159 GLN A N 1
ATOM 1196 C CA . GLN A 1 159 ? 7.102 -2.092 13.711 1 71.25 159 GLN A CA 1
ATOM 1197 C C . GLN A 1 159 ? 7.363 -3.434 14.383 1 71.25 159 GLN A C 1
ATOM 1199 O O . GLN A 1 159 ? 8.164 -3.521 15.32 1 71.25 159 GLN A O 1
ATOM 1204 N N . LYS A 1 160 ? 6.73 -4.402 13.914 1 75.62 160 LYS A N 1
ATOM 1205 C CA . LYS A 1 160 ? 6.93 -5.738 14.469 1 75.62 160 LYS A CA 1
ATOM 1206 C C . LYS A 1 160 ? 8.102 -6.441 13.797 1 75.62 160 LYS A C 1
ATOM 1208 O O . LYS A 1 160 ? 8.344 -6.254 12.602 1 75.62 160 LYS A O 1
ATOM 1213 N N . ARG A 1 161 ? 8.852 -7.207 14.633 1 81.19 161 ARG A N 1
ATOM 1214 C CA . ARG A 1 161 ? 9.859 -8.078 14.039 1 81.19 161 ARG A CA 1
ATOM 1215 C C . ARG A 1 161 ? 9.203 -9.172 13.195 1 81.19 161 ARG A C 1
ATOM 1217 O O . ARG A 1 161 ? 8.258 -9.82 13.648 1 81.19 161 ARG A O 1
ATOM 1224 N N . ARG A 1 162 ? 9.734 -9.289 12.008 1 89.31 162 ARG A N 1
ATOM 1225 C CA . ARG A 1 162 ? 9.117 -10.266 11.125 1 89.31 162 ARG A CA 1
ATOM 1226 C C . ARG A 1 162 ? 10.18 -11.07 10.375 1 89.31 162 ARG A C 1
ATOM 1228 O O . ARG A 1 162 ? 11.273 -10.578 10.117 1 89.31 162 ARG A O 1
ATOM 1235 N N . GLU A 1 163 ? 9.875 -12.25 10.164 1 93.44 163 GLU A N 1
ATOM 1236 C CA . GLU A 1 163 ? 10.688 -13.164 9.359 1 93.44 163 GLU A CA 1
ATOM 1237 C C . GLU A 1 163 ? 9.812 -14.195 8.656 1 93.44 163 GLU A C 1
ATOM 1239 O O . GLU A 1 163 ? 8.82 -14.664 9.219 1 93.44 163 GLU A O 1
ATOM 1244 N N . VAL A 1 164 ? 10.188 -14.469 7.457 1 96.75 164 VAL A N 1
ATOM 1245 C CA . VAL A 1 164 ? 9.492 -15.539 6.75 1 96.75 164 VAL A CA 1
ATOM 1246 C C . VAL A 1 164 ? 10.484 -16.641 6.383 1 96.75 164 VAL A C 1
ATOM 1248 O O . VAL A 1 164 ? 11.617 -16.359 5.98 1 96.75 164 VAL A O 1
ATOM 1251 N N . VAL A 1 165 ? 10.07 -17.859 6.578 1 98.12 165 VAL A N 1
ATOM 1252 C CA . VAL A 1 165 ? 10.891 -19.031 6.281 1 98.12 165 VAL A CA 1
ATOM 1253 C C . VAL A 1 165 ? 10.125 -19.969 5.352 1 98.12 165 VAL A C 1
ATOM 1255 O O . VAL A 1 165 ? 8.93 -20.203 5.531 1 98.12 165 VAL A O 1
ATOM 1258 N N . ASN A 1 166 ? 10.844 -20.469 4.348 1 98.75 166 ASN A N 1
ATOM 1259 C CA . ASN A 1 166 ? 10.266 -21.547 3.545 1 98.75 166 ASN A CA 1
ATOM 1260 C C . ASN A 1 166 ? 10.227 -22.859 4.309 1 98.75 166 ASN A C 1
ATOM 1262 O O . ASN A 1 166 ? 11.242 -23.547 4.426 1 98.75 166 ASN A O 1
ATOM 1266 N N . SER A 1 167 ? 9.078 -23.188 4.715 1 98.06 167 SER A N 1
ATOM 1267 C CA . SER A 1 167 ? 8.914 -24.406 5.508 1 98.06 167 SER A CA 1
ATOM 1268 C C . SER A 1 167 ? 8.453 -25.578 4.645 1 98.06 167 SER A C 1
ATOM 1270 O O . SER A 1 167 ? 8.141 -26.641 5.16 1 98.06 167 SER A O 1
ATOM 1272 N N . GLY A 1 168 ? 8.289 -25.344 3.373 1 97.56 168 GLY A N 1
ATOM 1273 C CA . GLY A 1 168 ? 7.848 -26.375 2.449 1 97.56 168 GLY A CA 1
ATOM 1274 C C . GLY A 1 168 ? 9 -27.109 1.773 1 97.56 168 GLY A C 1
ATOM 1275 O O . GLY A 1 168 ? 10.164 -26.891 2.123 1 97.56 168 GLY A O 1
ATOM 1276 N N . SER A 1 169 ? 8.609 -27.953 0.778 1 96.81 169 SER A N 1
ATOM 1277 C CA . SER A 1 169 ? 9.594 -28.797 0.106 1 96.81 169 SER A CA 1
ATOM 1278 C C . SER A 1 169 ? 9.984 -28.203 -1.248 1 96.81 169 SER A C 1
ATOM 1280 O O . SER A 1 169 ? 10.938 -28.672 -1.881 1 96.81 169 SER A O 1
ATOM 1282 N N . SER A 1 170 ? 9.258 -27.234 -1.687 1 97.44 170 SER A N 1
ATOM 1283 C CA . SER A 1 170 ? 9.523 -26.562 -2.957 1 97.44 170 SER A CA 1
ATOM 1284 C C . SER A 1 170 ? 9.812 -25.078 -2.754 1 97.44 170 SER A C 1
ATOM 1286 O O . SER A 1 170 ? 9.68 -24.562 -1.642 1 97.44 170 SER A O 1
ATOM 1288 N N . MET A 1 171 ? 10.195 -24.453 -3.852 1 98.12 171 MET A N 1
ATOM 1289 C CA . MET A 1 171 ? 10.43 -23.016 -3.795 1 98.12 171 MET A CA 1
ATOM 1290 C C . MET A 1 171 ? 9.164 -22.266 -3.377 1 98.12 171 MET A C 1
ATOM 1292 O O . MET A 1 171 ? 8.062 -22.656 -3.758 1 98.12 171 MET A O 1
ATOM 1296 N N . ALA A 1 172 ? 9.445 -21.328 -2.502 1 98.62 172 ALA A N 1
ATOM 1297 C CA . ALA A 1 172 ? 8.32 -20.484 -2.102 1 98.62 172 ALA A CA 1
ATOM 1298 C C . ALA A 1 172 ? 8.477 -19.062 -2.648 1 98.62 172 ALA A C 1
ATOM 1300 O O . ALA A 1 172 ? 9.602 -18.578 -2.822 1 98.62 172 ALA A O 1
ATOM 1301 N N . GLU A 1 173 ? 7.344 -18.453 -2.988 1 98.56 173 GLU A N 1
ATOM 1302 C CA . GLU A 1 173 ? 7.289 -17.078 -3.48 1 98.56 173 GLU A CA 1
ATOM 1303 C C . GLU A 1 173 ? 6.301 -16.234 -2.674 1 98.56 173 GLU A C 1
ATOM 1305 O O . GLU A 1 173 ? 5.133 -16.609 -2.535 1 98.56 173 GLU A O 1
ATOM 1310 N N . VAL A 1 174 ? 6.812 -15.133 -2.141 1 98.19 174 VAL A N 1
ATOM 1311 C CA . VAL A 1 174 ? 6 -14.227 -1.334 1 98.19 174 VAL A CA 1
ATOM 1312 C C . VAL A 1 174 ? 6.016 -12.828 -1.95 1 98.19 174 VAL A C 1
ATOM 1314 O O . VAL A 1 174 ? 7.078 -12.305 -2.279 1 98.19 174 VAL A O 1
ATOM 1317 N N . LEU A 1 175 ? 4.82 -12.266 -2.176 1 98.06 175 LEU A N 1
ATOM 1318 C CA . LEU A 1 175 ? 4.707 -10.852 -2.506 1 98.06 175 LEU A CA 1
ATOM 1319 C C . LEU A 1 175 ? 4.672 -10 -1.24 1 98.06 175 LEU A C 1
ATOM 1321 O O . LEU A 1 175 ? 3.941 -10.312 -0.297 1 98.06 175 LEU A O 1
ATOM 1325 N N . TRP A 1 176 ? 5.457 -9.016 -1.221 1 95.25 176 TRP A N 1
ATOM 1326 C CA . TRP A 1 176 ? 5.609 -8.133 -0.069 1 95.25 176 TRP A CA 1
ATOM 1327 C C . TRP A 1 176 ? 5.406 -6.676 -0.469 1 95.25 176 TRP A C 1
ATOM 1329 O O . TRP A 1 176 ? 6.188 -6.125 -1.245 1 95.25 176 TRP A O 1
ATOM 1339 N N . VAL A 1 177 ? 4.328 -6.082 0.033 1 94.44 177 VAL A N 1
ATOM 1340 C CA . VAL A 1 177 ? 4.023 -4.684 -0.236 1 94.44 177 VAL A CA 1
ATOM 1341 C C . VAL A 1 177 ? 4.082 -3.881 1.062 1 94.44 177 VAL A C 1
ATOM 1343 O O . VAL A 1 177 ? 3.486 -4.273 2.068 1 94.44 177 VAL A O 1
ATOM 1346 N N . ILE A 1 178 ? 4.785 -2.73 1.002 1 88.19 178 ILE A N 1
ATOM 1347 C CA . ILE A 1 178 ? 4.992 -1.969 2.229 1 88.19 178 ILE A CA 1
ATOM 1348 C C . ILE A 1 178 ? 4.68 -0.495 1.98 1 88.19 178 ILE A C 1
ATOM 1350 O O . ILE A 1 178 ? 4.812 -0.006 0.856 1 88.19 178 ILE A O 1
ATOM 1354 N N . THR A 1 179 ? 4.215 0.142 2.92 1 82.94 179 THR A N 1
ATOM 1355 C CA . THR A 1 179 ? 4.043 1.591 2.908 1 82.94 179 THR A CA 1
ATOM 1356 C C . THR A 1 179 ? 4.48 2.199 4.238 1 82.94 179 THR A C 1
ATOM 1358 O O . THR A 1 179 ? 4.074 1.729 5.305 1 82.94 179 THR A O 1
ATOM 1361 N N . PRO A 1 180 ? 5.293 3.246 4.215 1 77 180 PRO A N 1
ATOM 1362 C CA . PRO A 1 180 ? 5.973 3.811 3.043 1 77 180 PRO A CA 1
ATOM 1363 C C . PRO A 1 180 ? 7.051 2.887 2.482 1 77 180 PRO A C 1
ATOM 1365 O O . PRO A 1 180 ? 7.418 1.899 3.125 1 77 180 PRO A O 1
ATOM 1368 N N . PRO A 1 181 ? 7.375 3.266 1.191 1 75.12 181 PRO A N 1
ATOM 1369 C CA . PRO A 1 181 ? 8.438 2.432 0.618 1 75.12 181 PRO A CA 1
ATOM 1370 C C . PRO A 1 181 ? 9.773 2.611 1.326 1 75.12 181 PRO A C 1
ATOM 1372 O O . PRO A 1 181 ? 10.016 3.656 1.937 1 75.12 181 PRO A O 1
ATOM 1375 N N . TYR A 1 182 ? 10.57 1.378 1.68 1 58.5 182 TYR A N 1
ATOM 1376 C CA . TYR A 1 182 ? 11.883 1.515 2.305 1 58.5 182 TYR A CA 1
ATOM 1377 C C . TYR A 1 182 ? 12.734 2.535 1.562 1 58.5 182 TYR A C 1
ATOM 1379 O O . TYR A 1 182 ? 13.484 3.295 2.182 1 58.5 182 TYR A O 1
ATOM 1387 N N . PHE A 1 183 ? 13.031 2.184 0.269 1 49.22 183 PHE A N 1
ATOM 1388 C CA . PHE A 1 183 ? 14.023 2.936 -0.487 1 49.22 183 PHE A CA 1
ATOM 1389 C C . PHE A 1 183 ? 13.352 3.898 -1.458 1 49.22 183 PHE A C 1
ATOM 1391 O O . PHE A 1 183 ? 12.234 3.652 -1.909 1 49.22 183 PHE A O 1
ATOM 1398 N N . MET B 1 1 ? -0.197 14.094 18.422 1 57.28 1 MET B N 1
ATOM 1399 C CA . MET B 1 1 ? 0.742 15.07 17.875 1 57.28 1 MET B CA 1
ATOM 1400 C C . MET B 1 1 ? 2.053 15.062 18.656 1 57.28 1 MET B C 1
ATOM 1402 O O . MET B 1 1 ? 3.113 15.344 18.094 1 57.28 1 MET B O 1
ATOM 1406 N N . LYS B 1 2 ? 2.018 14.656 19.938 1 63 2 LYS B N 1
ATOM 1407 C CA . LYS B 1 2 ? 3.211 14.648 20.781 1 63 2 LYS B CA 1
ATOM 1408 C C . LYS B 1 2 ? 4.27 13.703 20.234 1 63 2 LYS B C 1
ATOM 1410 O O . LYS B 1 2 ? 5.469 13.938 20.391 1 63 2 LYS B O 1
ATOM 1415 N N . ARG B 1 3 ? 3.752 12.836 19.344 1 82.44 3 ARG B N 1
ATOM 1416 C CA . ARG B 1 3 ? 4.715 11.82 18.906 1 82.44 3 ARG B CA 1
ATOM 1417 C C . ARG B 1 3 ? 5.262 12.141 17.516 1 82.44 3 ARG B C 1
ATOM 1419 O O . ARG B 1 3 ? 6.105 11.406 17 1 82.44 3 ARG B O 1
ATOM 1426 N N . LEU B 1 4 ? 4.793 13.242 17 1 86.88 4 LEU B N 1
ATOM 1427 C CA . LEU B 1 4 ? 5.234 13.648 15.672 1 86.88 4 LEU B CA 1
ATOM 1428 C C . LEU B 1 4 ? 6.727 13.953 15.664 1 86.88 4 LEU B C 1
ATOM 1430 O O . LEU B 1 4 ? 7.465 13.438 14.82 1 86.88 4 LEU B O 1
ATOM 1434 N N . GLY B 1 5 ? 7.074 14.742 16.625 1 90.62 5 GLY B N 1
ATOM 1435 C CA . GLY B 1 5 ? 8.477 15.109 16.719 1 90.62 5 GLY B CA 1
ATOM 1436 C C . GLY B 1 5 ? 9.398 13.914 16.906 1 90.62 5 GLY B C 1
ATOM 1437 O O . GLY B 1 5 ? 10.438 13.82 16.25 1 90.62 5 GLY B O 1
ATOM 1438 N N . SER B 1 6 ? 8.977 13.062 17.781 1 90.06 6 SER B N 1
ATOM 1439 C CA . SER B 1 6 ? 9.781 11.875 18.031 1 90.06 6 SER B CA 1
ATOM 1440 C C . SER B 1 6 ? 9.906 11.008 16.781 1 90.06 6 SER B C 1
ATOM 1442 O O . SER B 1 6 ? 10.953 10.398 16.547 1 90.06 6 SER B O 1
ATOM 1444 N N . ARG B 1 7 ? 8.906 10.953 15.992 1 86.62 7 ARG B N 1
ATOM 1445 C CA . ARG B 1 7 ? 8.945 10.172 14.758 1 86.62 7 ARG B CA 1
ATOM 1446 C C . ARG B 1 7 ? 9.906 10.789 13.75 1 86.62 7 ARG B C 1
ATOM 1448 O O . ARG B 1 7 ? 10.625 10.07 13.055 1 86.62 7 ARG B O 1
ATOM 1455 N N . ILE B 1 8 ? 9.875 12.047 13.727 1 91.12 8 ILE B N 1
ATOM 1456 C CA . ILE B 1 8 ? 10.797 12.758 12.844 1 91.12 8 ILE B CA 1
ATOM 1457 C C . ILE B 1 8 ? 12.234 12.484 13.281 1 91.12 8 ILE B C 1
ATOM 1459 O O . ILE B 1 8 ? 13.078 12.109 12.461 1 91.12 8 ILE B O 1
ATOM 1463 N N . LYS B 1 9 ? 12.414 12.641 14.562 1 92.38 9 LYS B N 1
ATOM 1464 C CA . LYS B 1 9 ? 13.75 12.453 15.109 1 92.38 9 LYS B CA 1
ATOM 1465 C C . LYS B 1 9 ? 14.242 11.023 14.875 1 92.38 9 LYS B C 1
ATOM 1467 O O . LYS B 1 9 ? 15.375 10.82 14.414 1 92.38 9 LYS B O 1
ATOM 1472 N N . LYS B 1 10 ? 13.453 10.109 15.203 1 86.06 10 LYS B N 1
ATOM 1473 C CA . LYS B 1 10 ? 13.812 8.703 15.039 1 86.06 10 LYS B CA 1
ATOM 1474 C C . LYS B 1 10 ? 14.164 8.391 13.586 1 86.06 10 LYS B C 1
ATOM 1476 O O . LYS B 1 10 ? 15.156 7.719 13.312 1 86.06 10 LYS B O 1
ATOM 1481 N N . LYS B 1 11 ? 13.328 8.852 12.656 1 82.38 11 LYS B N 1
ATOM 1482 C CA . LYS B 1 11 ? 13.586 8.609 11.234 1 82.38 11 LYS B CA 1
ATOM 1483 C C . LYS B 1 11 ? 14.883 9.273 10.789 1 82.38 11 LYS B C 1
ATOM 1485 O O . LYS B 1 11 ? 15.672 8.672 10.062 1 82.38 11 LYS B O 1
ATOM 1490 N N . ARG B 1 12 ? 15.016 10.492 11.172 1 90.38 12 ARG B N 1
ATOM 1491 C CA . ARG B 1 12 ? 16.25 11.203 10.844 1 90.38 12 ARG B CA 1
ATOM 1492 C C . ARG B 1 12 ? 17.469 10.445 11.336 1 90.38 12 ARG B C 1
ATOM 1494 O O . ARG B 1 12 ? 18.438 10.273 10.594 1 90.38 12 ARG B O 1
ATOM 1501 N N . GLU B 1 13 ? 17.391 9.961 12.562 1 88 13 GLU B N 1
ATOM 1502 C CA . GLU B 1 13 ? 18.5 9.234 13.172 1 88 13 GLU B CA 1
ATOM 1503 C C . GLU B 1 13 ? 18.719 7.895 12.477 1 88 13 GLU B C 1
ATOM 1505 O O . GLU B 1 13 ? 19.875 7.477 12.281 1 88 13 GLU B O 1
ATOM 1510 N N . LEU B 1 14 ? 17.688 7.23 12.156 1 77.56 14 LEU B N 1
ATOM 1511 C CA . LEU B 1 14 ? 17.781 5.961 11.445 1 77.56 14 LEU B CA 1
ATOM 1512 C C . LEU B 1 14 ? 18.484 6.137 10.109 1 77.56 14 LEU B C 1
ATOM 1514 O O . LEU B 1 14 ? 19.203 5.238 9.664 1 77.56 14 LEU B O 1
ATOM 1518 N N . LEU B 1 15 ? 18.266 7.293 9.523 1 80.44 15 LEU B N 1
ATOM 1519 C CA . LEU B 1 15 ? 18.891 7.59 8.234 1 80.44 15 LEU B CA 1
ATOM 1520 C C . LEU B 1 15 ? 20.297 8.125 8.422 1 80.44 15 LEU B C 1
ATOM 1522 O O . LEU B 1 15 ? 21.016 8.359 7.441 1 80.44 15 LEU B O 1
ATOM 1526 N N . GLY B 1 16 ? 20.625 8.344 9.656 1 87.69 16 GLY B N 1
ATOM 1527 C CA . GLY B 1 16 ? 21.938 8.875 9.953 1 87.69 16 GLY B CA 1
ATOM 1528 C C . GLY B 1 16 ? 22.109 10.32 9.531 1 87.69 16 GLY B C 1
ATOM 1529 O O . GLY B 1 16 ? 23.234 10.766 9.242 1 87.69 16 GLY B O 1
ATOM 1530 N N . MET B 1 17 ? 21.094 11.023 9.43 1 91.94 17 MET B N 1
ATOM 1531 C CA . MET B 1 17 ? 21.172 12.406 8.961 1 91.94 17 MET B CA 1
ATOM 1532 C C . MET B 1 17 ? 21.297 13.367 10.133 1 91.94 17 MET B C 1
ATOM 1534 O O . MET B 1 17 ? 20.531 13.281 11.102 1 91.94 17 MET B O 1
ATOM 1538 N N . PRO B 1 18 ? 22.312 14.305 9.984 1 96.75 18 PRO B N 1
ATOM 1539 C CA . PRO B 1 18 ? 22.359 15.359 11.008 1 96.75 18 PRO B CA 1
ATOM 1540 C C . PRO B 1 18 ? 21.156 16.297 10.953 1 96.75 18 PRO B C 1
ATOM 1542 O O . PRO B 1 18 ? 20.562 16.469 9.883 1 96.75 18 PRO B O 1
ATOM 1545 N N . LEU B 1 19 ? 20.938 16.891 12.125 1 96.75 19 LEU B N 1
ATOM 1546 C CA . LEU B 1 19 ? 19.812 17.812 12.242 1 96.75 19 LEU B CA 1
ATOM 1547 C C . LEU B 1 19 ? 19.922 18.922 11.203 1 96.75 19 LEU B C 1
ATOM 1549 O O . LEU B 1 19 ? 18.938 19.25 10.523 1 96.75 19 LEU B O 1
ATOM 1553 N N . GLY B 1 20 ? 21.094 19.484 11.062 1 97.19 20 GLY B N 1
ATOM 1554 C CA . GLY B 1 20 ? 21.312 20.594 10.148 1 97.19 20 GLY B CA 1
ATOM 1555 C C . GLY B 1 20 ? 21.078 20.234 8.695 1 97.19 20 GLY B C 1
ATOM 1556 O O . GLY B 1 20 ? 20.562 21.031 7.922 1 97.19 20 GLY B O 1
ATOM 1557 N N . GLU B 1 21 ? 21.406 19.047 8.359 1 96.69 21 GLU B N 1
ATOM 1558 C CA . GLU B 1 21 ? 21.219 18.578 6.984 1 96.69 21 GLU B CA 1
ATOM 1559 C C . GLU B 1 21 ? 19.734 18.453 6.645 1 96.69 21 GLU B C 1
ATOM 1561 O O . GLU B 1 21 ? 19.297 18.891 5.578 1 96.69 21 GLU B O 1
ATOM 1566 N N . VAL B 1 22 ? 19 17.844 7.5 1 96.44 22 VAL B N 1
ATOM 1567 C CA . VAL B 1 22 ? 17.562 17.672 7.285 1 96.44 22 VAL B CA 1
ATOM 1568 C C . VAL B 1 22 ? 16.891 19.047 7.219 1 96.44 22 VAL B C 1
ATOM 1570 O O . VAL B 1 22 ? 16.031 19.281 6.363 1 96.44 22 VAL B O 1
ATOM 1573 N N . ALA B 1 23 ? 17.266 19.953 8.102 1 97.25 23 ALA B N 1
ATOM 1574 C CA . ALA B 1 23 ? 16.703 21.297 8.125 1 97.25 23 ALA B CA 1
ATOM 1575 C C . ALA B 1 23 ? 16.953 22.031 6.805 1 97.25 23 ALA B C 1
ATOM 1577 O O . ALA B 1 23 ? 16.031 22.641 6.254 1 97.25 23 ALA B O 1
ATOM 1578 N N . ARG B 1 24 ? 18.141 21.906 6.332 1 96.81 24 ARG B N 1
ATOM 1579 C CA . ARG B 1 24 ? 18.484 22.531 5.059 1 96.81 24 ARG B CA 1
ATOM 1580 C C . ARG B 1 24 ? 17.641 21.969 3.922 1 96.81 24 ARG B C 1
ATOM 1582 O O . ARG B 1 24 ? 17.078 22.734 3.131 1 96.81 24 ARG B O 1
ATOM 1589 N N . LEU B 1 25 ? 17.516 20.703 3.893 1 94.12 25 LEU B N 1
ATOM 1590 C CA . LEU B 1 25 ? 16.734 20.047 2.84 1 94.12 25 LEU B CA 1
ATOM 1591 C C . LEU B 1 25 ? 15.266 20.422 2.932 1 94.12 25 LEU B C 1
ATOM 1593 O O . LEU B 1 25 ? 14.586 20.531 1.91 1 94.12 25 LEU B O 1
ATOM 1597 N N . ALA B 1 26 ? 14.805 20.625 4.105 1 95.19 26 ALA B N 1
ATOM 1598 C CA . ALA B 1 26 ? 13.398 20.938 4.34 1 95.19 26 ALA B CA 1
ATOM 1599 C C . ALA B 1 26 ? 13.141 22.438 4.176 1 95.19 26 ALA B C 1
ATOM 1601 O O . ALA B 1 26 ? 11.984 22.875 4.172 1 95.19 26 ALA B O 1
ATOM 1602 N N . GLY B 1 27 ? 14.164 23.219 4.113 1 96.19 27 GLY B N 1
ATOM 1603 C CA . GLY B 1 27 ? 14.016 24.656 3.936 1 96.19 27 GLY B CA 1
ATOM 1604 C C . GLY B 1 27 ? 13.641 25.375 5.215 1 96.19 27 GLY B C 1
ATOM 1605 O O . GLY B 1 27 ? 12.898 26.359 5.18 1 96.19 27 GLY B O 1
ATOM 1606 N N . ILE B 1 28 ? 14.016 24.859 6.309 1 96.25 28 ILE B N 1
ATOM 1607 C CA . ILE B 1 28 ? 13.766 25.516 7.59 1 96.25 28 ILE B CA 1
ATOM 1608 C C . ILE B 1 28 ? 15.062 25.609 8.383 1 96.25 28 ILE B C 1
ATOM 1610 O O . ILE B 1 28 ? 16.094 25.062 7.973 1 96.25 28 ILE B O 1
ATOM 1614 N N . SER B 1 29 ? 15.023 26.312 9.445 1 96.81 29 SER B N 1
ATOM 1615 C CA . SER B 1 29 ? 16.219 26.438 10.273 1 96.81 29 SER B CA 1
ATOM 1616 C C . SER B 1 29 ? 16.438 25.203 11.133 1 96.81 29 SER B C 1
ATOM 1618 O O . SER B 1 29 ? 15.477 24.484 11.453 1 96.81 29 SER B O 1
ATOM 1620 N N . SER B 1 30 ? 17.766 24.969 11.477 1 97.19 30 SER B N 1
ATOM 1621 C CA . SER B 1 30 ? 18.078 23.891 12.398 1 97.19 30 SER B CA 1
ATOM 1622 C C . SER B 1 30 ? 17.344 24.062 13.727 1 97.19 30 SER B C 1
ATOM 1624 O O . SER B 1 30 ? 16.906 23.094 14.336 1 97.19 30 SER B O 1
ATOM 1626 N N . SER B 1 31 ? 17.266 25.266 14.148 1 97.06 31 SER B N 1
ATOM 1627 C CA . SER B 1 31 ? 16.562 25.562 15.391 1 97.06 31 SER B CA 1
ATOM 1628 C C . SER B 1 31 ? 15.086 25.188 15.297 1 97.06 31 SER B C 1
ATOM 1630 O O . SER B 1 31 ? 14.531 24.594 16.234 1 97.06 31 SER B O 1
ATOM 1632 N N . ALA B 1 32 ? 14.461 25.516 14.242 1 95.88 32 ALA B N 1
ATOM 1633 C CA . ALA B 1 32 ? 13.055 25.188 14.031 1 95.88 32 ALA B CA 1
ATOM 1634 C C . ALA B 1 32 ? 12.836 23.672 14.055 1 95.88 32 ALA B C 1
ATOM 1636 O O . ALA B 1 32 ? 11.922 23.172 14.703 1 95.88 32 ALA B O 1
ATOM 1637 N N . LEU B 1 33 ? 13.703 22.953 13.312 1 97.19 33 LEU B N 1
ATOM 1638 C CA . LEU B 1 33 ? 13.578 21.5 13.281 1 97.19 33 LEU B CA 1
ATOM 1639 C C . LEU B 1 33 ? 13.789 20.906 14.664 1 97.19 33 LEU B C 1
ATOM 1641 O O . LEU B 1 33 ? 13.086 19.969 15.055 1 97.19 33 LEU B O 1
ATOM 1645 N N . SER B 1 34 ? 14.75 21.453 15.352 1 96.38 34 SER B N 1
ATOM 1646 C CA . SER B 1 34 ? 14.992 21 16.719 1 96.38 34 SER B CA 1
ATOM 1647 C C . SER B 1 34 ? 13.75 21.172 17.594 1 96.38 34 SER B C 1
ATOM 1649 O O . SER B 1 34 ? 13.398 20.281 18.359 1 96.38 34 SER B O 1
ATOM 1651 N N . GLN B 1 35 ? 13.133 22.328 17.484 1 95.94 35 GLN B N 1
ATOM 1652 C CA . GLN B 1 35 ? 11.922 22.594 18.25 1 95.94 35 GLN B CA 1
ATOM 1653 C C . GLN B 1 35 ? 10.805 21.625 17.875 1 95.94 35 GLN B C 1
ATOM 1655 O O . GLN B 1 35 ? 10.062 21.156 18.734 1 95.94 35 GLN B O 1
ATOM 1660 N N . ILE B 1 36 ? 10.719 21.312 16.656 1 94.44 36 ILE B N 1
ATOM 1661 C CA . ILE B 1 36 ? 9.703 20.391 16.156 1 94.44 36 ILE B CA 1
ATOM 1662 C C . ILE B 1 36 ? 9.977 18.984 16.703 1 94.44 36 ILE B C 1
ATOM 1664 O O . ILE B 1 36 ? 9.078 18.344 17.25 1 94.44 36 ILE B O 1
ATOM 1668 N N . GLU B 1 37 ? 11.258 18.594 16.578 1 95.12 37 GLU B N 1
ATOM 1669 C CA . GLU B 1 37 ? 11.625 17.25 17.016 1 95.12 37 GLU B CA 1
ATOM 1670 C C . GLU B 1 37 ? 11.391 17.078 18.516 1 95.12 37 GLU B C 1
ATOM 1672 O O . GLU B 1 37 ? 11.109 15.984 18.984 1 95.12 37 GLU B O 1
ATOM 1677 N N . ASN B 1 38 ? 11.461 18.188 19.234 1 93.5 38 ASN B N 1
ATOM 1678 C CA . ASN B 1 38 ? 11.336 18.141 20.688 1 93.5 38 ASN B CA 1
ATOM 1679 C C . ASN B 1 38 ? 9.953 18.594 21.141 1 93.5 38 ASN B C 1
ATOM 1681 O O . ASN B 1 38 ? 9.75 18.922 22.312 1 93.5 38 ASN B O 1
ATOM 1685 N N . ALA B 1 39 ? 9.07 18.688 20.297 1 90.94 39 ALA B N 1
ATOM 1686 C CA . ALA B 1 39 ? 7.668 18.984 20.562 1 90.94 39 ALA B CA 1
ATOM 1687 C C . ALA B 1 39 ? 7.508 20.375 21.188 1 90.94 39 ALA B C 1
ATOM 1689 O O . ALA B 1 39 ? 6.625 20.578 22.016 1 90.94 39 ALA B O 1
ATOM 1690 N N . LYS B 1 40 ? 8.352 21.219 20.875 1 92.38 40 LYS B N 1
ATOM 1691 C CA . LYS B 1 40 ? 8.258 22.594 21.359 1 92.38 40 LYS B CA 1
ATOM 1692 C C . LYS B 1 40 ? 7.57 23.484 20.328 1 92.38 40 LYS B C 1
ATOM 1694 O O . LYS B 1 40 ? 7.152 24.594 20.656 1 92.38 40 LYS B O 1
ATOM 1699 N N . ALA B 1 41 ? 7.523 23.047 19.141 1 89.75 41 ALA B N 1
ATOM 1700 C CA . ALA B 1 41 ? 6.785 23.719 18.062 1 89.75 41 ALA B CA 1
ATOM 1701 C C . ALA B 1 41 ? 6.043 22.719 17.188 1 89.75 41 ALA B C 1
ATOM 1703 O O . ALA B 1 41 ? 6.539 21.609 16.953 1 89.75 41 ALA B O 1
ATOM 1704 N N . PHE B 1 42 ? 4.891 23.109 16.703 1 86.38 42 PHE B N 1
ATOM 1705 C CA . PHE B 1 42 ? 4.137 22.281 15.773 1 86.38 42 PHE B CA 1
ATOM 1706 C C . PHE B 1 42 ? 4.199 22.859 14.367 1 86.38 42 PHE B C 1
ATOM 1708 O O . PHE B 1 42 ? 3.887 24.031 14.148 1 86.38 42 PHE B O 1
ATOM 1715 N N . PRO B 1 43 ? 4.688 22.016 13.539 1 89.12 43 PRO B N 1
ATOM 1716 C CA . PRO B 1 43 ? 4.859 22.531 12.18 1 89.12 43 PRO B CA 1
ATOM 1717 C C . PRO B 1 43 ? 3.535 22.688 11.43 1 89.12 43 PRO B C 1
ATOM 1719 O O . PRO B 1 43 ? 2.557 22 11.766 1 89.12 43 PRO B O 1
ATOM 1722 N N . SER B 1 44 ? 3.615 23.609 10.508 1 84.44 44 SER B N 1
ATOM 1723 C CA . SER B 1 44 ? 2.545 23.641 9.516 1 84.44 44 SER B CA 1
ATOM 1724 C C . SER B 1 44 ? 2.568 22.406 8.625 1 84.44 44 SER B C 1
ATOM 1726 O O . SER B 1 44 ? 3.541 21.656 8.633 1 84.44 44 SER B O 1
ATOM 1728 N N . ILE B 1 45 ? 1.523 22.203 7.918 1 82.94 45 ILE B N 1
ATOM 1729 C CA . ILE B 1 45 ? 1.442 21.062 7.02 1 82.94 45 ILE B CA 1
ATOM 1730 C C . ILE B 1 45 ? 2.525 21.172 5.949 1 82.94 45 ILE B C 1
ATOM 1732 O O . ILE B 1 45 ? 3.119 20.156 5.559 1 82.94 45 ILE B O 1
ATOM 1736 N N . ILE B 1 46 ? 2.789 22.391 5.531 1 83.75 46 ILE B N 1
ATOM 1737 C CA . ILE B 1 46 ? 3.787 22.609 4.492 1 83.75 46 ILE B CA 1
ATOM 1738 C C . ILE B 1 46 ? 5.176 22.25 5.023 1 83.75 46 ILE B C 1
ATOM 1740 O O . ILE B 1 46 ? 5.941 21.547 4.359 1 83.75 46 ILE B O 1
ATOM 1744 N N . THR B 1 47 ? 5.391 22.719 6.168 1 90 47 THR B N 1
ATOM 1745 C CA . THR B 1 47 ? 6.672 22.422 6.797 1 90 47 THR B CA 1
ATOM 1746 C C . THR B 1 47 ? 6.82 20.922 7.035 1 90 47 THR B C 1
ATOM 1748 O O . THR B 1 47 ? 7.879 20.359 6.777 1 90 47 THR B O 1
ATOM 1751 N N . LEU B 1 48 ? 5.754 20.344 7.465 1 90.75 48 LEU B N 1
ATOM 1752 C CA . LEU B 1 48 ? 5.801 18.906 7.746 1 90.75 48 LEU B CA 1
ATOM 1753 C C . LEU B 1 48 ? 6.039 18.109 6.469 1 90.75 48 LEU B C 1
ATOM 1755 O O . LEU B 1 48 ? 6.789 17.141 6.477 1 90.75 48 LEU B O 1
ATOM 1759 N N . LYS B 1 49 ? 5.434 18.516 5.418 1 86.31 49 LYS B N 1
ATOM 1760 C CA . LYS B 1 49 ? 5.648 17.875 4.133 1 86.31 49 LYS B CA 1
ATOM 1761 C C . LYS B 1 49 ? 7.109 17.969 3.703 1 86.31 49 LYS B C 1
ATOM 1763 O O . LYS B 1 49 ? 7.691 16.984 3.234 1 86.31 49 LYS B O 1
ATOM 1768 N N . SER B 1 50 ? 7.641 19.125 3.865 1 90.5 50 SER B N 1
ATOM 1769 C CA . SER B 1 50 ? 9.039 19.344 3.492 1 90.5 50 SER B CA 1
ATOM 1770 C C . SER B 1 50 ? 9.977 18.484 4.328 1 90.5 50 SER B C 1
ATOM 1772 O O . SER B 1 50 ? 10.922 17.891 3.803 1 90.5 50 SER B O 1
ATOM 1774 N N . VAL B 1 51 ? 9.656 18.438 5.566 1 93.5 51 VAL B N 1
ATOM 1775 C CA . VAL B 1 51 ? 10.469 17.625 6.465 1 93.5 51 VAL B CA 1
ATOM 1776 C C . VAL B 1 51 ? 10.328 16.156 6.098 1 93.5 51 VAL B C 1
ATOM 1778 O O . VAL B 1 51 ? 11.328 15.43 6.031 1 93.5 51 VAL B O 1
ATOM 1781 N N . ALA B 1 52 ? 9.125 15.766 5.898 1 88.31 52 ALA B N 1
ATOM 1782 C CA . ALA B 1 52 ? 8.867 14.383 5.52 1 88.31 52 ALA B CA 1
ATOM 1783 C C . ALA B 1 52 ? 9.648 14 4.27 1 88.31 52 ALA B C 1
ATOM 1785 O O . ALA B 1 52 ? 10.305 12.953 4.23 1 88.31 52 ALA B O 1
ATOM 1786 N N . ASN B 1 53 ? 9.625 14.844 3.318 1 83 53 ASN B N 1
ATOM 1787 C CA . ASN B 1 53 ? 10.359 14.609 2.078 1 83 53 ASN B CA 1
ATOM 1788 C C . ASN B 1 53 ? 11.859 14.5 2.326 1 83 53 ASN B C 1
ATOM 1790 O O . ASN B 1 53 ? 12.531 13.633 1.758 1 83 53 ASN B O 1
ATOM 1794 N N . ALA B 1 54 ? 12.312 15.367 3.156 1 88.19 54 ALA B N 1
ATOM 1795 C CA . ALA B 1 54 ? 13.75 15.43 3.434 1 88.19 54 ALA B CA 1
ATOM 1796 C C . ALA B 1 54 ? 14.242 14.125 4.055 1 88.19 54 ALA B C 1
ATOM 1798 O O . ALA B 1 54 ? 15.383 13.727 3.846 1 88.19 54 ALA B O 1
ATOM 1799 N N . ILE B 1 55 ? 13.359 13.484 4.762 1 86.31 55 ILE B N 1
ATOM 1800 C CA . ILE B 1 55 ? 13.812 12.289 5.453 1 86.31 55 ILE B CA 1
ATOM 1801 C C . ILE B 1 55 ? 13.172 11.055 4.82 1 86.31 55 ILE B C 1
ATOM 1803 O O . ILE B 1 55 ? 13.047 10.008 5.465 1 86.31 55 ILE B O 1
ATOM 1807 N N . GLY B 1 56 ? 12.672 11.188 3.676 1 76.06 56 GLY B N 1
ATOM 1808 C CA . GLY B 1 56 ? 12.148 10.047 2.934 1 76.06 56 GLY B CA 1
ATOM 1809 C C . GLY B 1 56 ? 10.906 9.438 3.564 1 76.06 56 GLY B C 1
ATOM 1810 O O . GLY B 1 56 ? 10.758 8.219 3.598 1 76.06 56 GLY B O 1
ATOM 1811 N N . SER B 1 57 ? 10.078 10.258 4.094 1 80.94 57 SER B N 1
ATOM 1812 C CA . SER B 1 57 ? 8.852 9.82 4.746 1 80.94 57 SER B CA 1
ATOM 1813 C C . SER B 1 57 ? 7.629 10.516 4.156 1 80.94 57 SER B C 1
ATOM 1815 O O . SER B 1 57 ? 7.719 11.141 3.094 1 80.94 57 SER B O 1
ATOM 1817 N N . THR B 1 58 ? 6.504 10.258 4.73 1 79.19 58 THR B N 1
ATOM 1818 C CA . THR B 1 58 ? 5.262 10.93 4.379 1 79.19 58 THR B CA 1
ATOM 1819 C C . THR B 1 58 ? 4.652 11.617 5.594 1 79.19 58 THR B C 1
ATOM 1821 O O . THR B 1 58 ? 4.984 11.281 6.734 1 79.19 58 THR B O 1
ATOM 1824 N N . VAL B 1 59 ? 3.883 12.586 5.375 1 82.75 59 VAL B N 1
ATOM 1825 C CA . VAL B 1 59 ? 3.168 13.258 6.453 1 82.75 59 VAL B CA 1
ATOM 1826 C C . VAL B 1 59 ? 2.328 12.242 7.23 1 82.75 59 VAL B C 1
ATOM 1828 O O . VAL B 1 59 ? 2.318 12.25 8.461 1 82.75 59 VAL B O 1
ATOM 1831 N N . GLY B 1 60 ? 1.697 11.422 6.543 1 79.75 60 GLY B N 1
ATOM 1832 C CA . GLY B 1 60 ? 0.901 10.391 7.188 1 79.75 60 GLY B CA 1
ATOM 1833 C C . GLY B 1 60 ? 1.695 9.539 8.164 1 79.75 60 GLY B C 1
ATOM 1834 O O . GLY B 1 60 ? 1.23 9.258 9.266 1 79.75 60 GLY B O 1
ATOM 1835 N N . GLU B 1 61 ? 2.809 9.125 7.711 1 77.5 61 GLU B N 1
ATOM 1836 C CA . GLU B 1 61 ? 3.674 8.344 8.586 1 77.5 61 GLU B CA 1
ATOM 1837 C C . GLU B 1 61 ? 4.07 9.133 9.828 1 77.5 61 GLU B C 1
ATOM 1839 O O . GLU B 1 61 ? 4.027 8.617 10.945 1 77.5 61 GLU B O 1
ATOM 1844 N N . LEU B 1 62 ? 4.426 10.336 9.586 1 82.56 62 LEU B N 1
ATOM 1845 C CA . LEU B 1 62 ? 4.953 11.156 10.664 1 82.56 62 LEU B CA 1
ATOM 1846 C C . LEU B 1 62 ? 3.869 11.469 11.695 1 82.56 62 LEU B C 1
ATOM 1848 O O . LEU B 1 62 ? 4.164 11.656 12.875 1 82.56 62 LEU B O 1
ATOM 1852 N N . ILE B 1 63 ? 2.646 11.445 11.242 1 81.81 63 ILE B N 1
ATOM 1853 C CA . ILE B 1 63 ? 1.588 11.766 12.195 1 81.81 63 ILE B CA 1
ATOM 1854 C C . ILE B 1 63 ? 0.998 10.484 12.766 1 81.81 63 ILE B C 1
ATOM 1856 O O . ILE B 1 63 ? 0.027 10.523 13.523 1 81.81 63 ILE B O 1
ATOM 1860 N N . GLY B 1 64 ? 1.512 9.391 12.438 1 72.5 64 GLY B N 1
ATOM 1861 C CA . GLY B 1 64 ? 1.149 8.125 13.047 1 72.5 64 GLY B CA 1
ATOM 1862 C C . GLY B 1 64 ? -0.038 7.457 12.375 1 72.5 64 GLY B C 1
ATOM 1863 O O . GLY B 1 64 ? -0.739 6.656 13 1 72.5 64 GLY B O 1
ATOM 1864 N N . GLU B 1 65 ? -0.401 7.875 11.234 1 70.25 65 GLU B N 1
ATOM 1865 C CA . GLU B 1 65 ? -1.52 7.266 10.516 1 70.25 65 GLU B CA 1
ATOM 1866 C C . GLU B 1 65 ? -1.259 5.785 10.242 1 70.25 65 GLU B C 1
ATOM 1868 O O . GLU B 1 65 ? -2.197 5.008 10.055 1 70.25 65 GLU B O 1
ATOM 1873 N N . ASN B 1 66 ? -0.074 5.406 10.352 1 62.66 66 ASN B N 1
ATOM 1874 C CA . ASN B 1 66 ? 0.286 4.055 9.938 1 62.66 66 ASN B CA 1
ATOM 1875 C C . ASN B 1 66 ? 0.305 3.092 11.117 1 62.66 66 ASN B C 1
ATOM 1877 O O . ASN B 1 66 ? 0.719 1.939 10.977 1 62.66 66 ASN B O 1
ATOM 1881 N N . GLU B 1 67 ? -0.131 3.574 12.297 1 61.72 67 GLU B N 1
ATOM 1882 C CA . GLU B 1 67 ? -0.109 2.691 13.461 1 61.72 67 GLU B CA 1
ATOM 1883 C C . GLU B 1 67 ? -1.401 1.886 13.57 1 61.72 67 GLU B C 1
ATOM 1885 O O . GLU B 1 67 ? -2.496 2.449 13.516 1 61.72 67 GLU B O 1
ATOM 1890 N N . MET B 1 68 ? -1.54 0.689 12.953 1 60.59 68 MET B N 1
ATOM 1891 C CA . MET B 1 68 ? -2.746 -0.133 13 1 60.59 68 MET B CA 1
ATOM 1892 C C . MET B 1 68 ? -2.783 -0.972 14.273 1 60.59 68 MET B C 1
ATOM 1894 O O . MET B 1 68 ? -1.737 -1.352 14.805 1 60.59 68 MET B O 1
ATOM 1898 N N . ALA B 1 69 ? -4.086 -0.982 14.922 1 53.47 69 ALA B N 1
ATOM 1899 C CA . ALA B 1 69 ? -4.336 -1.913 16.016 1 53.47 69 ALA B CA 1
ATOM 1900 C C . ALA B 1 69 ? -4.242 -3.359 15.547 1 53.47 69 ALA B C 1
ATOM 1902 O O . ALA B 1 69 ? -4.398 -3.641 14.352 1 53.47 69 ALA B O 1
ATOM 1903 N N . ALA B 1 70 ? -3.896 -4.391 16.422 1 53.81 70 ALA B N 1
ATOM 1904 C CA . ALA B 1 70 ? -3.49 -5.793 16.375 1 53.81 70 ALA B CA 1
ATOM 1905 C C . ALA B 1 70 ? -4.613 -6.676 15.844 1 53.81 70 ALA B C 1
ATOM 1907 O O . ALA B 1 70 ? -5.34 -7.305 16.609 1 53.81 70 ALA B O 1
ATOM 1908 N N . PRO B 1 71 ? -5.523 -6.336 14.906 1 59.88 71 PRO B N 1
ATOM 1909 C CA . PRO B 1 71 ? -6.434 -7.465 14.703 1 59.88 71 PRO B CA 1
ATOM 1910 C C . PRO B 1 71 ? -5.762 -8.656 14.023 1 59.88 71 PRO B C 1
ATOM 1912 O O . PRO B 1 71 ? -4.551 -8.625 13.781 1 59.88 71 PRO B O 1
ATOM 1915 N N . ALA B 1 72 ? -6.586 -9.727 13.68 1 63.34 72 ALA B N 1
ATOM 1916 C CA . ALA B 1 72 ? -6.199 -10.945 12.977 1 63.34 72 ALA B CA 1
ATOM 1917 C C . ALA B 1 72 ? -5.422 -10.617 11.703 1 63.34 72 ALA B C 1
ATOM 1919 O O . ALA B 1 72 ? -6.016 -10.25 10.68 1 63.34 72 ALA B O 1
ATOM 1920 N N . PRO B 1 73 ? -4.148 -10.797 11.766 1 81.88 73 PRO B N 1
ATOM 1921 C CA . PRO B 1 73 ? -3.311 -10.305 10.672 1 81.88 73 PRO B CA 1
ATOM 1922 C C . PRO B 1 73 ? -3.357 -11.203 9.438 1 81.88 73 PRO B C 1
ATOM 1924 O O . PRO B 1 73 ? -2.938 -10.797 8.352 1 81.88 73 PRO B O 1
ATOM 1927 N N . ILE B 1 74 ? -4.109 -12.43 9.68 1 88.94 74 ILE B N 1
ATOM 1928 C CA . ILE B 1 74 ? -4.027 -13.359 8.555 1 88.94 74 ILE B CA 1
ATOM 1929 C C . ILE B 1 74 ? -5.402 -13.516 7.91 1 88.94 74 ILE B C 1
ATOM 1931 O O . ILE B 1 74 ? -6.418 -13.578 8.609 1 88.94 74 ILE B O 1
ATOM 1935 N N . VAL B 1 75 ? -5.473 -13.562 6.707 1 91.69 75 VAL B N 1
ATOM 1936 C CA . VAL B 1 75 ? -6.594 -14.062 5.914 1 91.69 75 VAL B CA 1
ATOM 1937 C C . VAL B 1 75 ? -6.164 -15.305 5.129 1 91.69 75 VAL B C 1
ATOM 1939 O O . VAL B 1 75 ? -5.297 -15.219 4.254 1 91.69 75 VAL B O 1
ATOM 1942 N N . SER B 1 76 ? -6.816 -16.438 5.496 1 94.25 76 SER B N 1
ATOM 1943 C CA . SER B 1 76 ? -6.531 -17.641 4.727 1 94.25 76 SER B CA 1
ATOM 1944 C C . SER B 1 76 ? -7.25 -17.625 3.381 1 94.25 76 SER B C 1
ATOM 1946 O O . SER B 1 76 ? -8.266 -16.953 3.225 1 94.25 76 SER B O 1
ATOM 1948 N N . ASP B 1 77 ? -6.648 -18.406 2.465 1 95.31 77 ASP B N 1
ATOM 1949 C CA . ASP B 1 77 ? -7.258 -18.5 1.142 1 95.31 77 ASP B CA 1
ATOM 1950 C C . ASP B 1 77 ? -8.719 -18.906 1.238 1 95.31 77 ASP B C 1
ATOM 1952 O O . ASP B 1 77 ? -9.57 -18.406 0.5 1 95.31 77 ASP B O 1
ATOM 1956 N N . GLN B 1 78 ? -9.023 -19.734 2.125 1 92.81 78 GLN B N 1
ATOM 1957 C CA . GLN B 1 78 ? -10.375 -20.281 2.248 1 92.81 78 GLN B CA 1
ATOM 1958 C C . GLN B 1 78 ? -11.305 -19.281 2.936 1 92.81 78 GLN B C 1
ATOM 1960 O O . GLN B 1 78 ? -12.523 -19.406 2.854 1 92.81 78 GLN B O 1
ATOM 1965 N N . ASP B 1 79 ? -10.734 -18.281 3.641 1 91.12 79 ASP B N 1
ATOM 1966 C CA . ASP B 1 79 ? -11.539 -17.375 4.434 1 91.12 79 ASP B CA 1
ATOM 1967 C C . 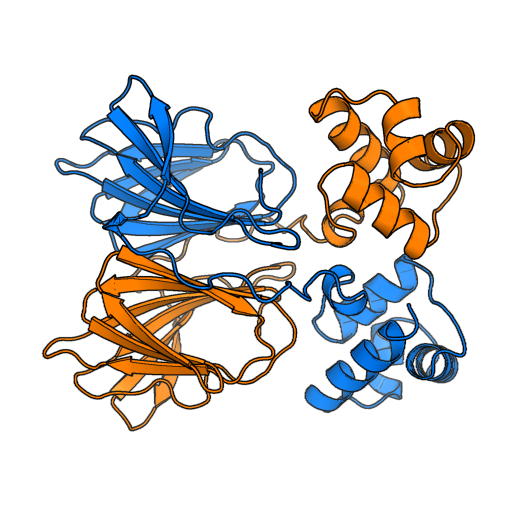ASP B 1 79 ? -11.688 -16.016 3.732 1 91.12 79 ASP B C 1
ATOM 1969 O O . ASP B 1 79 ? -12.258 -15.078 4.293 1 91.12 79 ASP B O 1
ATOM 1973 N N . LYS B 1 80 ? -11.086 -15.984 2.523 1 92.19 80 LYS B N 1
ATOM 1974 C CA . LYS B 1 80 ? -11.234 -14.703 1.847 1 92.19 80 LYS B CA 1
ATOM 1975 C C . LYS B 1 80 ? -12.695 -14.398 1.547 1 92.19 80 LYS B C 1
ATOM 1977 O O . LYS B 1 80 ? -13.484 -15.312 1.296 1 92.19 80 LYS B O 1
ATOM 1982 N N . ILE B 1 81 ? -13.031 -13.125 1.579 1 92.56 81 ILE B N 1
ATOM 1983 C CA . ILE B 1 81 ? -14.414 -12.688 1.435 1 92.56 81 ILE B CA 1
ATOM 1984 C C . ILE B 1 81 ? -14.656 -12.203 0.005 1 92.56 81 ILE B C 1
ATOM 1986 O O . ILE B 1 81 ? -13.898 -11.375 -0.512 1 92.56 81 ILE B O 1
ATOM 1990 N N . LEU B 1 82 ? -15.711 -12.742 -0.676 1 94.81 82 LEU B N 1
ATOM 1991 C CA . LEU B 1 82 ? -16.141 -12.242 -1.976 1 94.81 82 LEU B CA 1
ATOM 1992 C C . LEU B 1 82 ? -16.75 -10.852 -1.847 1 94.81 82 LEU B C 1
ATOM 1994 O O . LEU B 1 82 ? -17.734 -10.664 -1.134 1 94.81 82 LEU B O 1
ATOM 1998 N N . VAL B 1 83 ? -16.172 -9.891 -2.473 1 91.75 83 VAL B N 1
ATOM 1999 C CA . VAL B 1 83 ? -16.609 -8.5 -2.41 1 91.75 83 VAL B CA 1
ATOM 2000 C C . VAL B 1 83 ? -17.609 -8.227 -3.523 1 91.75 83 VAL B C 1
ATOM 2002 O O . VAL B 1 83 ? -18.609 -7.535 -3.311 1 91.75 83 VAL B O 1
ATOM 2005 N N . ASP B 1 84 ? -17.266 -8.68 -4.691 1 92.44 84 ASP B N 1
ATOM 2006 C CA . ASP B 1 84 ? -18.109 -8.43 -5.855 1 92.44 84 ASP B CA 1
ATOM 2007 C C . ASP B 1 84 ? -17.875 -9.477 -6.941 1 92.44 84 ASP B C 1
ATOM 2009 O O . ASP B 1 84 ? -16.828 -10.125 -6.969 1 92.44 84 ASP B O 1
ATOM 2013 N N . LYS B 1 85 ? -18.828 -9.75 -7.73 1 96.31 85 LYS B N 1
ATOM 2014 C CA . LYS B 1 85 ? -18.75 -10.578 -8.938 1 96.31 85 LYS B CA 1
ATOM 2015 C C . LYS B 1 85 ? -19.578 -9.969 -10.07 1 96.31 85 LYS B C 1
ATOM 2017 O O . LYS B 1 85 ? -20.719 -9.555 -9.859 1 96.31 85 LYS B O 1
ATOM 2022 N N . ASN B 1 86 ? -18.891 -9.859 -11.203 1 95.62 86 ASN B N 1
ATOM 2023 C CA . ASN B 1 86 ? -19.656 -9.211 -12.266 1 95.62 86 ASN B CA 1
ATOM 2024 C C . ASN B 1 86 ? -20.094 -10.211 -13.336 1 95.62 86 ASN B C 1
ATOM 2026 O O . ASN B 1 86 ? -19.781 -11.398 -13.242 1 95.62 86 ASN B O 1
ATOM 2030 N N . GLU B 1 87 ? -20.781 -9.781 -14.328 1 96.62 87 GLU B N 1
ATOM 2031 C CA . GLU B 1 87 ? -21.453 -10.648 -15.297 1 96.62 87 GLU B CA 1
ATOM 2032 C C . GLU B 1 87 ? -20.453 -11.211 -16.297 1 96.62 87 GLU B C 1
ATOM 2034 O O . GLU B 1 87 ? -20.766 -12.18 -17 1 96.62 87 GLU B O 1
ATOM 2039 N N . THR B 1 88 ? -19.328 -10.633 -16.438 1 97.38 88 THR B N 1
ATOM 2040 C CA . THR B 1 88 ? -18.359 -11.094 -17.422 1 97.38 88 THR B CA 1
ATOM 2041 C C . THR B 1 88 ? -17.594 -12.305 -16.906 1 97.38 88 THR B C 1
ATOM 2043 O O . THR B 1 88 ? -16.922 -12.992 -17.688 1 97.38 88 THR B O 1
ATOM 2046 N N . GLY B 1 89 ? -17.656 -12.602 -15.641 1 98.06 89 GLY B N 1
ATOM 2047 C CA . GLY B 1 89 ? -16.938 -13.719 -15.062 1 98.06 89 GLY B CA 1
ATOM 2048 C C . GLY B 1 89 ? -15.742 -13.289 -14.227 1 98.06 89 GLY B C 1
ATOM 2049 O O . GLY B 1 89 ? -14.836 -14.094 -13.969 1 98.06 89 GLY B O 1
ATOM 2050 N N . ALA B 1 90 ? -15.758 -12.031 -13.805 1 97.81 90 ALA B N 1
ATOM 2051 C CA . ALA B 1 90 ? -14.727 -11.539 -12.891 1 97.81 90 ALA B CA 1
ATOM 2052 C C . ALA B 1 90 ? -15.227 -11.555 -11.445 1 97.81 90 ALA B C 1
ATOM 2054 O O . ALA B 1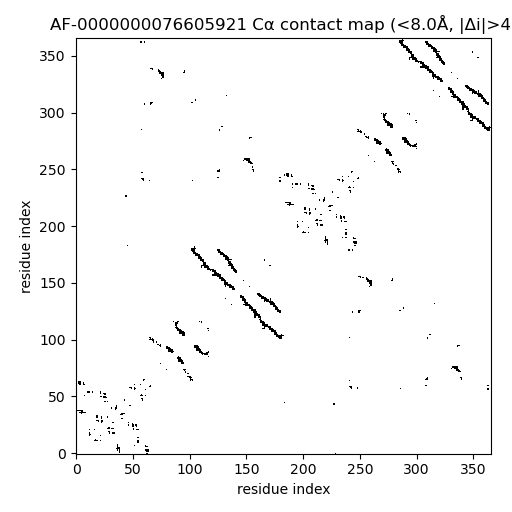 90 ? -16.391 -11.219 -11.18 1 97.81 90 ALA B O 1
ATOM 2055 N N . ALA B 1 91 ? -14.359 -12 -10.516 1 97.81 91 ALA B N 1
ATOM 2056 C CA . ALA B 1 91 ? -14.664 -11.992 -9.086 1 97.81 91 ALA B CA 1
ATOM 2057 C C . ALA B 1 91 ? -13.586 -11.242 -8.305 1 97.81 91 ALA B C 1
ATOM 2059 O O . ALA B 1 91 ? -12.398 -11.352 -8.609 1 97.81 91 ALA B O 1
ATOM 2060 N N . LEU B 1 92 ? -14.07 -10.453 -7.352 1 95.69 92 LEU B N 1
ATOM 2061 C CA . LEU B 1 92 ? -13.211 -9.656 -6.48 1 95.69 92 LEU B CA 1
ATOM 2062 C C . LEU B 1 92 ? -13.281 -10.164 -5.043 1 95.69 92 LEU B C 1
ATOM 2064 O O . LEU B 1 92 ? -14.352 -10.18 -4.434 1 95.69 92 LEU B O 1
ATOM 2068 N N . TYR B 1 93 ? -12.07 -10.602 -4.512 1 95.94 93 TYR B N 1
ATOM 2069 C CA . TYR B 1 93 ? -11.984 -11.07 -3.131 1 95.94 93 TYR B CA 1
ATOM 2070 C C . TYR B 1 93 ? -11.133 -10.117 -2.289 1 95.94 93 TYR B C 1
ATOM 2072 O O . TYR B 1 93 ? -10.109 -9.617 -2.75 1 95.94 93 TYR B O 1
ATOM 2080 N N . MET B 1 94 ? -11.57 -9.883 -1.061 1 93.81 94 MET B N 1
ATOM 2081 C CA . MET B 1 94 ? -10.766 -9.109 -0.119 1 93.81 94 MET B CA 1
ATOM 2082 C C . MET B 1 94 ? -9.734 -9.992 0.572 1 93.81 94 MET B C 1
ATOM 2084 O O . MET B 1 94 ? -10.062 -11.086 1.045 1 93.81 94 MET B O 1
ATOM 2088 N N . LEU B 1 95 ? -8.508 -9.492 0.626 1 94.94 95 LEU B N 1
ATOM 2089 C CA . LEU B 1 95 ? -7.41 -10.258 1.204 1 94.94 95 LEU B CA 1
ATOM 2090 C C . LEU B 1 95 ? -6.988 -9.68 2.551 1 94.94 95 LEU B C 1
ATOM 2092 O O . LEU B 1 95 ? -6 -10.125 3.139 1 94.94 95 LEU B O 1
ATOM 2096 N N . THR B 1 96 ? -7.637 -8.656 2.994 1 89.88 96 THR B N 1
ATOM 2097 C CA . THR B 1 96 ? -7.375 -8.031 4.289 1 89.88 96 THR B CA 1
ATOM 2098 C C . THR B 1 96 ? -8.656 -7.961 5.121 1 89.88 96 THR B C 1
ATOM 2100 O O . THR B 1 96 ? -9.758 -7.902 4.57 1 89.88 96 THR B O 1
ATOM 2103 N N . HIS B 1 97 ? -8.469 -8.023 6.43 1 82.75 97 HIS B N 1
ATOM 2104 C CA . HIS B 1 97 ? -9.617 -7.758 7.285 1 82.75 97 HIS B CA 1
ATOM 2105 C C . HIS B 1 97 ? -9.984 -6.281 7.273 1 82.75 97 HIS B C 1
ATOM 2107 O O . HIS B 1 97 ? -9.156 -5.434 6.93 1 82.75 97 HIS B O 1
ATOM 2113 N N . ARG B 1 98 ? -11.297 -6.16 7.418 1 70.81 98 ARG B N 1
ATOM 2114 C CA . ARG B 1 98 ? -11.75 -4.777 7.555 1 70.81 98 ARG B CA 1
ATOM 2115 C C . ARG B 1 98 ? -11.383 -4.215 8.922 1 70.81 98 ARG B C 1
ATOM 2117 O O . ARG B 1 98 ? -11.922 -4.652 9.945 1 70.81 98 ARG B O 1
ATOM 2124 N N . GLU B 1 99 ? -10.273 -3.625 8.977 1 67.88 99 GLU B N 1
ATOM 2125 C CA . GLU B 1 99 ? -9.859 -3.051 10.25 1 67.88 99 GLU B CA 1
ATOM 2126 C C . GLU B 1 99 ? -9.656 -1.542 10.141 1 67.88 99 GLU B C 1
ATOM 2128 O O . GLU B 1 99 ? -9.273 -1.041 9.078 1 67.88 99 GLU B O 1
ATOM 2133 N N . GLU B 1 100 ? -10.016 -1.014 11.188 1 63.91 100 GLU B N 1
ATOM 2134 C CA . GLU B 1 100 ? -9.758 0.422 11.242 1 63.91 100 GLU B CA 1
ATOM 2135 C C . GLU B 1 100 ? -8.258 0.72 11.164 1 63.91 100 GLU B C 1
ATOM 2137 O O . GLU B 1 100 ? -7.445 -0.031 11.703 1 63.91 100 GLU B O 1
ATOM 2142 N N . GLY B 1 101 ? -7.879 1.697 10.344 1 68.88 101 GLY B N 1
ATOM 2143 C CA . GLY B 1 101 ? -6.504 2.168 10.344 1 68.88 101 GLY B CA 1
ATOM 2144 C C . GLY B 1 101 ? -5.68 1.596 9.203 1 68.88 101 GLY B C 1
ATOM 2145 O O . GLY B 1 101 ? -4.527 1.985 9.008 1 68.88 101 GLY B O 1
ATOM 2146 N N . ARG B 1 102 ? -6.301 0.725 8.477 1 78.5 102 ARG B N 1
ATOM 2147 C CA . ARG B 1 102 ? -5.562 0.225 7.32 1 78.5 102 ARG B CA 1
ATOM 2148 C C . ARG B 1 102 ? -5.32 1.336 6.305 1 78.5 102 ARG B C 1
ATOM 2150 O O . ARG B 1 102 ? -6.211 2.145 6.035 1 78.5 102 ARG B O 1
ATOM 2157 N N . ILE B 1 103 ? -4.145 1.306 5.859 1 78.12 103 ILE B N 1
ATOM 2158 C CA . ILE B 1 103 ? -3.861 2.344 4.875 1 78.12 103 ILE B CA 1
ATOM 2159 C C . ILE B 1 103 ? -3.766 1.722 3.482 1 78.12 103 ILE B C 1
ATOM 2161 O O . ILE B 1 103 ? -3.756 2.436 2.477 1 78.12 103 ILE B O 1
ATOM 2165 N N . MET B 1 104 ? -3.727 0.37 3.441 1 87.25 104 MET B N 1
ATOM 2166 C CA . MET B 1 104 ? -3.805 -0.34 2.168 1 87.25 104 MET B CA 1
ATOM 2167 C C . MET B 1 104 ? -4.984 -1.308 2.154 1 87.25 104 MET B C 1
ATOM 2169 O O . MET B 1 104 ? -5.305 -1.914 3.178 1 87.25 104 MET B O 1
ATOM 2173 N N . GLY B 1 105 ? -5.59 -1.319 1.086 1 88.38 105 GLY B N 1
ATOM 2174 C CA . GLY B 1 105 ? -6.477 -2.426 0.768 1 88.38 105 GLY B CA 1
ATOM 2175 C C . GLY B 1 105 ? -5.883 -3.4 -0.229 1 88.38 105 GLY B C 1
ATOM 2176 O O . GLY B 1 105 ? -5.203 -2.994 -1.175 1 88.38 105 GLY B O 1
ATOM 2177 N N . ALA B 1 106 ? -6.121 -4.688 0.02 1 94.56 106 ALA B N 1
ATOM 2178 C CA . ALA B 1 106 ? -5.594 -5.707 -0.886 1 94.56 106 ALA B CA 1
ATOM 2179 C C . ALA B 1 106 ? -6.695 -6.656 -1.344 1 94.56 106 ALA B C 1
ATOM 2181 O O . ALA B 1 106 ? -7.555 -7.051 -0.552 1 94.56 106 ALA B O 1
ATOM 2182 N N . TYR B 1 107 ? -6.609 -6.953 -2.588 1 94.69 107 TYR B N 1
ATOM 2183 C CA . TYR B 1 107 ? -7.668 -7.738 -3.217 1 94.69 107 TYR B CA 1
ATOM 2184 C C . TYR B 1 107 ? -7.086 -8.75 -4.195 1 94.69 107 TYR B C 1
ATOM 2186 O O . TYR B 1 107 ? -5.988 -8.555 -4.723 1 94.69 107 TYR B O 1
ATOM 2194 N N . GLN B 1 108 ? -7.812 -9.781 -4.352 1 97.38 108 GLN B N 1
ATOM 2195 C CA . GLN B 1 108 ? -7.586 -10.734 -5.434 1 97.38 108 GLN B CA 1
ATOM 2196 C C . GLN B 1 108 ? -8.672 -10.617 -6.5 1 97.38 108 GLN B C 1
ATOM 2198 O O . GLN B 1 108 ? -9.859 -10.68 -6.191 1 97.38 108 GLN B O 1
ATOM 2203 N N . VAL B 1 109 ? -8.297 -10.43 -7.695 1 97.5 109 VAL B N 1
ATOM 2204 C CA . VAL B 1 109 ? -9.203 -10.438 -8.836 1 97.5 109 VAL B CA 1
ATOM 2205 C C . VAL B 1 109 ? -9.031 -11.742 -9.617 1 97.5 109 VAL B C 1
ATOM 2207 O O . VAL B 1 109 ? -7.941 -12.047 -10.102 1 97.5 109 VAL B O 1
ATOM 2210 N N . VAL B 1 110 ? -10.039 -12.484 -9.688 1 98.44 110 VAL B N 1
ATOM 2211 C CA . VAL B 1 110 ? -10.039 -13.711 -10.477 1 98.44 110 VAL B CA 1
ATOM 2212 C C . VAL B 1 110 ? -10.898 -13.523 -11.727 1 98.44 110 VAL B C 1
ATOM 2214 O O . VAL B 1 110 ? -12.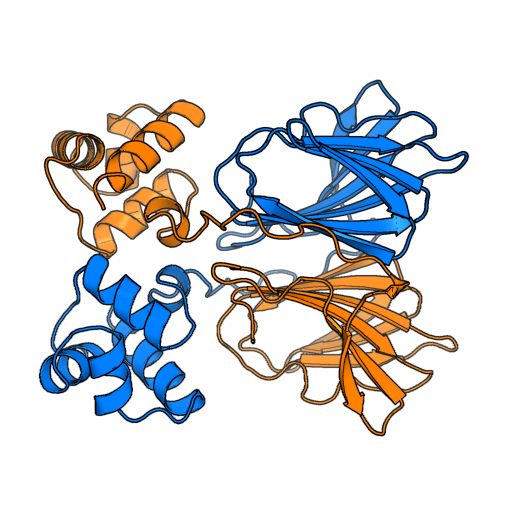062 -13.133 -11.633 1 98.44 110 VAL B O 1
ATOM 2217 N N . LEU B 1 111 ? -10.289 -13.812 -12.891 1 98.69 111 LEU B N 1
ATOM 2218 C CA . LEU B 1 111 ? -10.961 -13.562 -14.164 1 98.69 111 LEU B CA 1
ATOM 2219 C C . LEU B 1 111 ? -11.086 -14.844 -14.977 1 98.69 111 LEU B C 1
ATOM 2221 O O . LEU B 1 111 ? -10.086 -15.438 -15.359 1 98.69 111 LEU B O 1
ATOM 2225 N N . GLU B 1 112 ? -12.297 -15.219 -15.273 1 98.44 112 GLU B N 1
ATOM 2226 C CA . GLU B 1 112 ? -12.5 -16.281 -16.266 1 98.44 112 GLU B CA 1
ATOM 2227 C C . GLU B 1 112 ? -12.008 -15.844 -17.641 1 98.44 112 GLU B C 1
ATOM 2229 O O . GLU B 1 112 ? -11.727 -14.664 -17.859 1 98.44 112 GLU B O 1
ATOM 2234 N N . LYS B 1 113 ? -11.898 -16.891 -18.5 1 98.31 113 LYS B N 1
ATOM 2235 C CA . LYS B 1 113 ? -11.5 -16.562 -19.875 1 98.31 113 LYS B CA 1
ATOM 2236 C C . LYS B 1 113 ? -12.391 -15.469 -20.453 1 98.31 113 LYS B C 1
ATOM 2238 O O . LYS B 1 113 ? -13.617 -15.586 -20.438 1 98.31 113 LYS B O 1
ATOM 2243 N N . GLY B 1 114 ? -11.742 -14.359 -20.875 1 98.06 114 GLY B N 1
ATOM 2244 C CA . GLY B 1 114 ? -12.469 -13.289 -21.547 1 98.06 114 GLY B CA 1
ATOM 2245 C C . GLY B 1 114 ? -13.094 -12.305 -20.578 1 98.06 114 GLY B C 1
ATOM 2246 O O . GLY B 1 114 ? -13.586 -11.25 -20.984 1 98.06 114 GLY B O 1
ATOM 2247 N N . ALA B 1 115 ? -13.078 -12.562 -19.297 1 98.44 115 ALA B N 1
ATOM 2248 C CA . ALA B 1 115 ? -13.727 -11.703 -18.312 1 98.44 115 ALA B CA 1
ATOM 2249 C C . ALA B 1 115 ? -12.984 -10.375 -18.172 1 98.44 115 ALA B C 1
ATOM 2251 O O . ALA B 1 115 ? -11.797 -10.289 -18.484 1 98.44 115 ALA B O 1
ATOM 2252 N N . SER B 1 116 ? -13.711 -9.359 -17.703 1 97.75 116 SER B N 1
ATOM 2253 C CA . SER B 1 116 ? -13.195 -8.016 -17.469 1 97.75 116 SER B CA 1
ATOM 2254 C C . SER B 1 116 ? -13.57 -7.508 -16.078 1 97.75 116 SER B C 1
ATOM 2256 O O . SER B 1 116 ? -14.664 -7.793 -15.578 1 97.75 116 SER B O 1
ATOM 2258 N N . SER B 1 117 ? -12.625 -6.758 -15.5 1 95.62 117 SER B N 1
ATOM 2259 C CA . SER B 1 117 ? -12.961 -6.168 -14.203 1 95.62 117 SER B CA 1
ATOM 2260 C C . SER B 1 117 ? -14.055 -5.117 -14.344 1 95.62 117 SER B C 1
ATOM 2262 O O . SER B 1 117 ? -14.742 -4.805 -13.367 1 95.62 117 SER B O 1
ATOM 2264 N N . GLY B 1 118 ? -14.117 -4.551 -15.43 1 91.88 118 GLY B N 1
ATOM 2265 C CA . GLY B 1 118 ? -15.055 -3.455 -15.609 1 91.88 118 GLY B CA 1
ATOM 2266 C C . GLY B 1 118 ? -14.688 -2.215 -14.82 1 91.88 118 GLY B C 1
ATOM 2267 O O . GLY B 1 118 ? -13.547 -1.75 -14.883 1 91.88 118 GLY B O 1
ATOM 2268 N N . ASP B 1 119 ? -15.672 -1.703 -13.961 1 82.38 119 ASP B N 1
ATOM 2269 C CA . ASP B 1 119 ? -15.516 -0.401 -13.32 1 82.38 119 ASP B CA 1
ATOM 2270 C C . ASP B 1 119 ? -15.016 -0.552 -11.883 1 82.38 119 ASP B C 1
ATOM 2272 O O . ASP B 1 119 ? -15.039 0.406 -11.109 1 82.38 119 ASP B O 1
ATOM 2276 N N . TRP B 1 120 ? -14.633 -1.773 -11.5 1 79.5 120 TRP B N 1
ATOM 2277 C CA . TRP B 1 120 ? -14.148 -1.967 -10.141 1 79.5 120 TRP B CA 1
ATOM 2278 C C . TRP B 1 120 ? -12.969 -1.049 -9.852 1 79.5 120 TRP B C 1
ATOM 2280 O O . TRP B 1 120 ? -12.742 -0.66 -8.703 1 79.5 120 TRP B O 1
ATOM 2290 N N . MET B 1 121 ? -12.258 -0.713 -10.891 1 68.06 121 MET B N 1
ATOM 2291 C CA . MET B 1 121 ? -11.023 0.064 -10.734 1 68.06 121 MET B CA 1
ATOM 2292 C C . MET B 1 121 ? -11.242 1.508 -11.18 1 68.06 121 MET B C 1
ATOM 2294 O O . MET B 1 121 ? -10.445 2.045 -11.961 1 68.06 121 MET B O 1
ATOM 2298 N N . LYS B 1 122 ? -12.383 2.094 -10.594 1 65.94 122 LYS B N 1
ATOM 2299 C CA . LYS B 1 122 ? -12.742 3.469 -10.922 1 65.94 122 LYS B CA 1
ATOM 2300 C C . LYS B 1 122 ? -11.758 4.457 -10.312 1 65.94 122 LYS B C 1
ATOM 2302 O O . LYS B 1 122 ? -11.039 4.125 -9.375 1 65.94 122 LYS B O 1
ATOM 2307 N N . LYS B 1 123 ? -11.906 5.594 -10.906 1 64.12 123 LYS B N 1
ATOM 2308 C CA . LYS B 1 123 ? -11.023 6.691 -10.508 1 64.12 123 LYS B CA 1
ATOM 2309 C C . LYS B 1 123 ? -11.203 7.031 -9.031 1 64.12 123 LYS B C 1
ATOM 2311 O O . LYS B 1 123 ? -12.328 7.098 -8.531 1 64.12 123 LYS B O 1
ATOM 2316 N N . HIS B 1 124 ? -10.156 6.91 -8.398 1 64.5 124 HIS B N 1
ATOM 2317 C CA . HIS B 1 124 ? -10.086 7.363 -7.016 1 64.5 124 HIS B CA 1
ATOM 2318 C C . HIS B 1 124 ? -8.719 7.957 -6.695 1 64.5 124 HIS B C 1
ATOM 2320 O O . HIS B 1 124 ? -7.781 7.824 -7.484 1 64.5 124 HIS B O 1
ATOM 2326 N N . SER B 1 125 ? -8.75 8.758 -5.742 1 64.81 125 SER B N 1
ATOM 2327 C CA . SER B 1 125 ? -7.469 9.32 -5.336 1 64.81 125 SER B CA 1
ATOM 2328 C C . SER B 1 125 ? -6.59 8.273 -4.66 1 64.81 125 SER B C 1
ATOM 2330 O O . SER B 1 125 ? -7.082 7.465 -3.869 1 64.81 125 SER B O 1
ATOM 2332 N N . GLY B 1 126 ? -5.387 8.164 -5.094 1 77.44 126 GLY B N 1
ATOM 2333 C CA . GLY B 1 126 ? -4.43 7.25 -4.488 1 77.44 126 GLY B CA 1
ATOM 2334 C C . GLY B 1 126 ? -3.525 6.574 -5.5 1 77.44 126 GLY B C 1
ATOM 2335 O O . GLY B 1 126 ? -3.221 7.145 -6.547 1 77.44 126 GLY B O 1
ATOM 2336 N N . GLN B 1 127 ? -2.883 5.574 -4.973 1 84.19 127 GLN B N 1
ATOM 2337 C CA . GLN B 1 127 ? -1.981 4.789 -5.809 1 84.19 127 GLN B CA 1
ATOM 2338 C C . GLN B 1 127 ? -2.328 3.307 -5.75 1 84.19 127 GLN B C 1
ATOM 2340 O O . GLN B 1 127 ? -2.949 2.846 -4.789 1 84.19 127 GLN B O 1
ATOM 2345 N N . GLU B 1 128 ? -2.006 2.621 -6.781 1 90.19 128 GLU B N 1
ATOM 2346 C CA . GLU B 1 128 ? -2.371 1.21 -6.855 1 90.19 128 GLU B CA 1
ATOM 2347 C C . GLU B 1 128 ? -1.237 0.376 -7.445 1 90.19 128 GLU B C 1
ATOM 2349 O O . GLU B 1 128 ? -0.492 0.853 -8.305 1 90.19 128 GLU B O 1
ATOM 2354 N N . PHE B 1 129 ? -1.087 -0.771 -6.941 1 92.81 129 PHE B N 1
ATOM 2355 C CA . PHE B 1 129 ? -0.148 -1.793 -7.387 1 92.81 129 PHE B CA 1
ATOM 2356 C C . PHE B 1 129 ? -0.884 -3.064 -7.793 1 92.81 129 PHE B C 1
ATOM 2358 O O . PHE B 1 129 ? -1.738 -3.557 -7.055 1 92.81 129 PHE B O 1
ATOM 2365 N N . SER B 1 130 ? -0.593 -3.557 -9.023 1 95.75 130 SER B N 1
ATOM 2366 C CA . SER B 1 130 ? -1.146 -4.824 -9.484 1 95.75 130 SER B CA 1
ATOM 2367 C C . SER B 1 130 ? -0.04 -5.812 -9.836 1 95.75 130 SER B C 1
ATOM 2369 O O . SER B 1 130 ? 0.99 -5.426 -10.398 1 95.75 130 SER B O 1
ATOM 2371 N N . TYR B 1 131 ? -0.212 -7.039 -9.547 1 98.06 131 TYR B N 1
ATOM 2372 C CA . TYR B 1 131 ? 0.709 -8.133 -9.828 1 98.06 131 TYR B CA 1
ATOM 2373 C C . TYR B 1 131 ? -0.03 -9.328 -10.422 1 98.06 131 TYR B C 1
ATOM 2375 O O . TYR B 1 131 ? -1.062 -9.75 -9.891 1 98.06 131 TYR B O 1
ATOM 2383 N N . ILE B 1 132 ? 0.499 -9.867 -11.523 1 98.56 132 ILE B N 1
ATOM 2384 C CA . ILE B 1 132 ? -0.149 -11 -12.172 1 98.56 132 ILE B CA 1
ATOM 2385 C C . ILE B 1 132 ? 0.327 -12.297 -11.523 1 98.56 132 ILE B C 1
ATOM 2387 O O . ILE B 1 132 ? 1.464 -12.727 -11.742 1 98.56 132 ILE B O 1
ATOM 2391 N N . VAL B 1 133 ? -0.552 -12.898 -10.797 1 98.31 133 VAL B N 1
ATOM 2392 C CA . VAL B 1 133 ? -0.245 -14.125 -10.078 1 98.31 133 VAL B CA 1
ATOM 2393 C C . VAL B 1 133 ? -0.292 -15.312 -11.047 1 98.31 133 VAL B C 1
ATOM 2395 O O . VAL B 1 133 ? 0.544 -16.219 -10.969 1 98.31 133 VAL B O 1
ATOM 2398 N N . ALA B 1 134 ? -1.294 -15.312 -11.914 1 97.88 134 ALA B N 1
ATOM 2399 C CA . ALA B 1 134 ? -1.49 -16.375 -12.898 1 97.88 134 ALA B CA 1
ATOM 2400 C C . ALA B 1 134 ? -2.203 -15.859 -14.141 1 97.88 134 ALA B C 1
ATOM 2402 O O . ALA B 1 134 ? -3.018 -14.93 -14.055 1 97.88 134 ALA B O 1
ATOM 2403 N N . GLY B 1 135 ? -1.87 -16.469 -15.273 1 98 135 GLY B N 1
ATOM 2404 C CA . GLY B 1 135 ? -2.584 -16.203 -16.516 1 98 135 GLY B CA 1
ATOM 2405 C C . GLY B 1 135 ? -2.01 -15.023 -17.281 1 98 135 GLY B C 1
ATOM 2406 O O . GLY B 1 135 ? -0.858 -14.641 -17.078 1 98 135 GLY B O 1
ATOM 2407 N N . GLU B 1 136 ? -2.738 -14.664 -18.328 1 98.25 136 GLU B N 1
ATOM 2408 C CA . GLU B 1 136 ? -2.422 -13.547 -19.203 1 98.25 136 GLU B CA 1
ATOM 2409 C C . GLU B 1 136 ? -3.549 -12.523 -19.234 1 98.25 136 GLU B C 1
ATOM 2411 O O . GLU B 1 136 ? -4.719 -12.883 -19.359 1 98.25 136 GLU B O 1
ATOM 2416 N N . VAL B 1 137 ? -3.09 -11.25 -19.016 1 98.44 137 VAL B N 1
ATOM 2417 C CA . VAL B 1 137 ? -4.129 -10.227 -18.984 1 98.44 137 VAL B CA 1
ATOM 2418 C C . VAL B 1 137 ? -3.684 -9.023 -19.812 1 98.44 137 VAL B C 1
ATOM 2420 O O . VAL B 1 137 ? -2.5 -8.875 -20.125 1 98.44 137 VAL B O 1
ATOM 2423 N N . THR B 1 138 ? -4.648 -8.227 -20.156 1 98 138 THR B N 1
ATOM 2424 C CA . THR B 1 138 ? -4.422 -6.906 -20.719 1 98 138 THR B CA 1
ATOM 2425 C C . THR B 1 138 ? -4.977 -5.82 -19.797 1 98 138 THR B C 1
ATOM 2427 O O . THR B 1 138 ? -6.148 -5.867 -19.422 1 98 138 THR B O 1
ATOM 2430 N N . PHE B 1 139 ? -4.117 -4.91 -19.438 1 95.19 139 PHE B N 1
ATOM 2431 C CA . PHE B 1 139 ? -4.547 -3.738 -18.688 1 95.19 139 PHE B CA 1
ATOM 2432 C C . PHE B 1 139 ? -4.777 -2.551 -19.609 1 95.19 139 PHE B C 1
ATOM 2434 O O . PHE B 1 139 ? -3.945 -2.258 -20.469 1 95.19 139 PHE B O 1
ATOM 2441 N N . PHE B 1 140 ? -5.875 -1.923 -19.359 1 92.62 140 PHE B N 1
ATOM 2442 C CA . PHE B 1 140 ? -6.16 -0.637 -19.984 1 92.62 140 PHE B CA 1
ATOM 2443 C C . PHE B 1 140 ? -6.086 0.491 -18.969 1 92.62 140 PHE B C 1
ATOM 2445 O O . PHE B 1 140 ? -6.84 0.501 -17.984 1 92.62 140 PHE B O 1
ATOM 2452 N N . VAL B 1 141 ? -5.152 1.403 -19.219 1 88.88 141 VAL B N 1
ATOM 2453 C CA . VAL B 1 141 ? -4.98 2.572 -18.359 1 88.88 141 VAL B CA 1
ATOM 2454 C C . VAL B 1 141 ? -5.074 3.846 -19.203 1 88.88 141 VAL B C 1
ATOM 2456 O O . VAL B 1 141 ? -4.141 4.191 -19.922 1 88.88 141 VAL B O 1
ATOM 2459 N N . ASP B 1 142 ? -6.195 4.48 -18.938 1 85.56 142 ASP B N 1
ATOM 2460 C CA . ASP B 1 142 ? -6.508 5.598 -19.812 1 85.56 142 ASP B CA 1
ATOM 2461 C C . ASP B 1 142 ? -6.336 5.207 -21.281 1 85.56 142 ASP B C 1
ATOM 2463 O O . ASP B 1 142 ? -7.035 4.32 -21.781 1 85.56 142 ASP B O 1
ATOM 2467 N N . ASP B 1 143 ? -5.332 5.785 -21.953 1 85.81 143 ASP B N 1
ATOM 2468 C CA . ASP B 1 143 ? -5.199 5.512 -23.391 1 85.81 143 ASP B CA 1
ATOM 2469 C C . ASP B 1 143 ? -4.062 4.527 -23.656 1 85.81 143 ASP B C 1
ATOM 2471 O O . ASP B 1 143 ? -3.674 4.316 -24.797 1 85.81 143 ASP B O 1
ATOM 2475 N N . GLN B 1 144 ? -3.596 3.957 -22.625 1 89.75 144 GLN B N 1
ATOM 2476 C CA . GLN B 1 144 ? -2.494 3.012 -22.781 1 89.75 144 GLN B CA 1
ATOM 2477 C C . GLN B 1 144 ? -2.959 1.581 -22.516 1 89.75 144 GLN B C 1
ATOM 2479 O O . GLN B 1 144 ? -3.867 1.352 -21.719 1 89.75 144 GLN B O 1
ATOM 2484 N N . THR B 1 145 ? -2.305 0.677 -23.328 1 94.81 145 THR B N 1
ATOM 2485 C CA . THR B 1 145 ? -2.605 -0.745 -23.203 1 94.81 145 THR B CA 1
ATOM 2486 C C . THR B 1 145 ? -1.35 -1.53 -22.828 1 94.81 145 THR B C 1
ATOM 2488 O O . THR B 1 145 ? -0.294 -1.345 -23.438 1 94.81 145 THR B O 1
ATOM 2491 N N . TYR B 1 146 ? -1.501 -2.43 -21.875 1 94.62 146 TYR B N 1
ATOM 2492 C CA . TYR B 1 146 ? -0.375 -3.24 -21.438 1 94.62 146 TYR B CA 1
ATOM 2493 C C . TYR B 1 146 ? -0.734 -4.723 -21.438 1 94.62 146 TYR B C 1
ATOM 2495 O O . TYR B 1 146 ? -1.607 -5.156 -20.688 1 94.62 146 TYR B O 1
ATOM 2503 N N . ALA B 1 147 ? -0.059 -5.484 -22.297 1 97.38 147 ALA B N 1
ATOM 2504 C CA . ALA B 1 147 ? -0.136 -6.941 -22.188 1 97.38 147 ALA B CA 1
ATOM 2505 C C . ALA B 1 147 ? 0.768 -7.457 -21.078 1 97.38 147 ALA B C 1
ATOM 2507 O O . ALA B 1 147 ? 1.965 -7.164 -21.047 1 97.38 147 ALA B O 1
ATOM 2508 N N . MET B 1 148 ? 0.156 -8.25 -20.188 1 97.25 148 MET B N 1
ATOM 2509 C CA . MET B 1 148 ? 0.917 -8.664 -19.016 1 97.25 148 MET B CA 1
ATOM 2510 C C . MET B 1 148 ? 0.771 -10.164 -18.781 1 97.25 148 MET B C 1
ATOM 2512 O O . MET B 1 148 ? -0.3 -10.734 -19 1 97.25 148 MET B O 1
ATOM 2516 N N . ASN B 1 149 ? 1.855 -10.742 -18.312 1 97.69 149 ASN B N 1
ATOM 2517 C CA . ASN B 1 149 ? 1.904 -12.164 -17.984 1 97.69 149 ASN B CA 1
ATOM 2518 C C . ASN B 1 149 ? 2.26 -12.391 -16.516 1 97.69 149 ASN B C 1
ATOM 2520 O O . ASN B 1 149 ? 2.604 -11.445 -15.812 1 97.69 149 ASN B O 1
ATOM 2524 N N . LYS B 1 150 ? 2.1 -13.672 -16.141 1 97.75 150 LYS B N 1
ATOM 2525 C CA . LYS B 1 150 ? 2.473 -14.023 -14.781 1 97.75 150 LYS B CA 1
ATOM 2526 C C . LYS B 1 150 ? 3.811 -13.398 -14.398 1 97.75 150 LYS B C 1
ATOM 2528 O O . LYS B 1 150 ? 4.789 -13.508 -15.141 1 97.75 150 LYS B O 1
ATOM 2533 N N . GLY B 1 151 ? 3.822 -12.742 -13.227 1 97.31 151 GLY B N 1
ATOM 2534 C CA . GLY B 1 151 ? 5.059 -12.18 -12.711 1 97.31 151 GLY B CA 1
ATOM 2535 C C . GLY B 1 151 ? 5.23 -10.711 -13.047 1 97.31 151 GLY B C 1
ATOM 2536 O O . GLY B 1 151 ? 6.062 -10.023 -12.453 1 97.31 151 GLY B O 1
ATOM 2537 N N . ASP B 1 152 ? 4.449 -10.195 -14.047 1 97.44 152 ASP B N 1
ATOM 2538 C CA . ASP B 1 152 ? 4.488 -8.773 -14.367 1 97.44 152 ASP B CA 1
ATOM 2539 C C . ASP B 1 152 ? 3.764 -7.949 -13.305 1 97.44 152 ASP B C 1
ATOM 2541 O O . ASP B 1 152 ? 2.861 -8.453 -12.633 1 97.44 152 ASP B O 1
ATOM 2545 N N . SER B 1 153 ? 4.211 -6.719 -13.148 1 96.94 153 SER B N 1
ATOM 2546 C CA . SER B 1 153 ? 3.545 -5.824 -12.211 1 96.94 153 SER B CA 1
ATOM 2547 C C . SER B 1 153 ? 3.32 -4.445 -12.82 1 96.94 153 SER B C 1
ATOM 2549 O O . SER B 1 153 ? 3.975 -4.082 -13.805 1 96.94 153 SER B O 1
ATOM 2551 N N . LEU B 1 154 ? 2.328 -3.777 -12.305 1 93.44 154 LEU B N 1
ATOM 2552 C CA . LEU B 1 154 ? 1.919 -2.447 -12.734 1 93.44 154 LEU B CA 1
ATOM 2553 C C . LEU B 1 154 ? 1.706 -1.525 -11.539 1 93.44 154 LEU B C 1
ATOM 2555 O O . LEU B 1 154 ? 1.033 -1.897 -10.578 1 93.44 154 LEU B O 1
ATOM 2559 N N . TYR B 1 155 ? 2.352 -0.392 -11.508 1 91.19 155 TYR B N 1
ATOM 2560 C CA . TYR B 1 155 ? 2.188 0.621 -10.477 1 91.19 155 TYR B CA 1
ATOM 2561 C C . TYR B 1 155 ? 1.707 1.938 -11.07 1 91.19 155 TYR B C 1
ATOM 2563 O O . TYR B 1 155 ? 2.402 2.549 -11.883 1 91.19 155 TYR B O 1
ATOM 2571 N N . THR B 1 156 ? 0.51 2.371 -10.641 1 86.06 156 THR B N 1
ATOM 2572 C CA . THR B 1 156 ? -0.078 3.553 -11.266 1 86.06 156 THR B CA 1
ATOM 2573 C C . THR B 1 156 ? -0.796 4.41 -10.227 1 86.06 156 THR B C 1
ATOM 2575 O O . THR B 1 156 ? -0.946 4.004 -9.07 1 86.06 156 THR B O 1
ATOM 2578 N N . ASN B 1 157 ? -1.134 5.574 -10.719 1 78.19 157 ASN B N 1
ATOM 2579 C CA . ASN B 1 157 ? -2.057 6.43 -9.977 1 78.19 157 ASN B CA 1
ATOM 2580 C C . ASN B 1 157 ? -3.506 5.988 -10.172 1 78.19 157 ASN B C 1
ATOM 2582 O O . ASN B 1 157 ? -3.906 5.629 -11.281 1 78.19 157 ASN B O 1
ATOM 2586 N N . SER B 1 158 ? -4.289 6.078 -9.125 1 70.44 158 SER B N 1
ATOM 2587 C CA . SER B 1 158 ? -5.652 5.566 -9.172 1 70.44 158 SER B CA 1
ATOM 2588 C C . SER B 1 158 ? -6.594 6.551 -9.859 1 70.44 158 SER B C 1
ATOM 2590 O O . SER B 1 158 ? -7.758 6.234 -10.102 1 70.44 158 SER B O 1
ATOM 2592 N N . GLN B 1 159 ? -6.078 7.719 -10.164 1 70.75 159 GLN B N 1
ATOM 2593 C CA . GLN B 1 159 ? -6.918 8.703 -10.836 1 70.75 159 GLN B CA 1
ATOM 2594 C C . GLN B 1 159 ? -7.109 8.344 -12.305 1 70.75 159 GLN B C 1
ATOM 2596 O O . GLN B 1 159 ? -7.926 8.961 -13 1 70.75 159 GLN B O 1
ATOM 2601 N N . LYS B 1 160 ? -6.414 7.398 -12.734 1 75.19 160 LYS B N 1
ATOM 2602 C CA . LYS B 1 160 ? -6.547 6.949 -14.117 1 75.19 160 LYS B CA 1
ATOM 2603 C C . LYS B 1 160 ? -7.637 5.887 -14.25 1 75.19 160 LYS B C 1
ATOM 2605 O O . LYS B 1 160 ? -7.844 5.086 -13.336 1 75.19 160 LYS B O 1
ATOM 2610 N N . ARG B 1 161 ? -8.36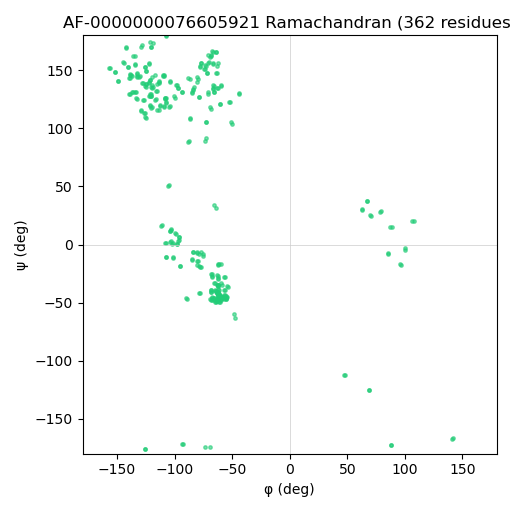7 5.969 -15.391 1 81 161 ARG B N 1
ATOM 2611 C CA . ARG B 1 161 ? -9.281 4.875 -15.695 1 81 161 ARG B CA 1
ATOM 2612 C C . ARG B 1 161 ? -8.516 3.584 -15.969 1 81 161 ARG B C 1
ATOM 2614 O O . ARG B 1 161 ? -7.539 3.58 -16.719 1 81 161 ARG B O 1
ATOM 2621 N N . ARG B 1 162 ? -8.984 2.568 -15.305 1 89.06 162 ARG B N 1
ATOM 2622 C CA . ARG B 1 162 ? -8.273 1.308 -15.461 1 89.06 162 ARG B CA 1
ATOM 2623 C C . ARG B 1 162 ? -9.242 0.142 -15.625 1 89.06 162 ARG B C 1
ATOM 2625 O O . ARG B 1 162 ? -10.367 0.189 -15.125 1 89.06 162 ARG B O 1
ATOM 2632 N N . GLU B 1 163 ? -8.844 -0.746 -16.391 1 93.31 163 GLU B N 1
ATOM 2633 C CA . GLU B 1 163 ? -9.562 -2.002 -16.594 1 93.31 163 GLU B CA 1
ATOM 2634 C C . GLU B 1 163 ? -8.594 -3.143 -16.906 1 93.31 163 GLU B C 1
ATOM 2636 O O . GLU B 1 163 ? -7.59 -2.945 -17.594 1 93.31 163 GLU B O 1
ATOM 2641 N N . VAL B 1 164 ? -8.906 -4.258 -16.344 1 96.62 164 VAL B N 1
ATOM 2642 C CA . VAL B 1 164 ? -8.117 -5.438 -16.672 1 96.62 164 VAL B CA 1
ATOM 2643 C C . VAL B 1 164 ? -9.008 -6.5 -17.312 1 96.62 164 VAL B C 1
ATOM 2645 O O . VAL B 1 164 ? -10.141 -6.707 -16.875 1 96.62 164 VAL B O 1
ATOM 2648 N N . VAL B 1 165 ? -8.508 -7.094 -18.375 1 98.06 165 VAL B N 1
ATOM 2649 C CA . VAL B 1 165 ? -9.227 -8.133 -19.109 1 98.06 165 VAL B CA 1
ATOM 2650 C C . VAL B 1 165 ? -8.367 -9.391 -19.203 1 98.06 165 VAL B C 1
ATOM 2652 O O . VAL B 1 165 ? -7.16 -9.305 -19.453 1 98.06 165 VAL B O 1
ATOM 2655 N N . ASN B 1 166 ? -9.016 -10.539 -18.953 1 98.75 166 ASN B N 1
ATOM 2656 C CA . ASN B 1 166 ? -8.328 -11.797 -19.219 1 98.75 166 ASN B CA 1
ATOM 2657 C C . ASN B 1 166 ? -8.219 -12.062 -20.719 1 98.75 166 ASN B C 1
ATOM 2659 O O . ASN B 1 166 ? -9.188 -12.492 -21.359 1 98.75 166 ASN B O 1
ATOM 2663 N N . SER B 1 167 ? -7.066 -11.875 -21.203 1 98 167 SER B N 1
ATOM 2664 C CA . SER B 1 167 ? -6.84 -12.031 -22.641 1 98 167 SER B CA 1
ATOM 2665 C C . SER B 1 167 ? -6.266 -13.414 -22.953 1 98 167 SER B C 1
ATOM 2667 O O . SER B 1 167 ? -5.895 -13.688 -24.094 1 98 167 SER B O 1
ATOM 2669 N N . GLY B 1 168 ? -6.078 -14.219 -21.953 1 97.5 168 GLY B N 1
ATOM 2670 C CA . GLY B 1 168 ? -5.531 -15.555 -22.125 1 97.5 168 GLY B CA 1
ATOM 2671 C C . GLY B 1 168 ? -6.598 -16.625 -22.281 1 97.5 168 GLY B C 1
ATOM 2672 O O . GLY B 1 168 ? -7.785 -16.312 -22.391 1 97.5 168 GLY B O 1
ATOM 2673 N N . SER B 1 169 ? -6.109 -17.875 -22.266 1 96.75 169 SER B N 1
ATOM 2674 C CA . SER B 1 169 ? -7 -19.016 -22.516 1 96.75 169 SER B CA 1
ATOM 2675 C C . SER B 1 169 ? -7.387 -19.703 -21.219 1 96.75 169 SER B C 1
ATOM 2677 O O . SER B 1 169 ? -8.258 -20.578 -21.219 1 96.75 169 SER B O 1
ATOM 2679 N N . SER B 1 170 ? -6.75 -19.359 -20.156 1 97.44 170 SER B N 1
ATOM 2680 C CA . SER B 1 170 ? -7.027 -19.922 -18.844 1 97.44 170 SER B CA 1
ATOM 2681 C C . SER B 1 170 ? -7.426 -18.844 -17.844 1 97.44 170 SER B C 1
ATOM 2683 O O . SER B 1 170 ? -7.379 -17.656 -18.156 1 97.44 170 SER B O 1
ATOM 2685 N N . MET B 1 171 ? -7.816 -19.297 -16.656 1 98.12 171 MET B N 1
ATOM 2686 C CA . MET B 1 171 ? -8.156 -18.359 -15.602 1 98.12 171 MET B CA 1
ATOM 2687 C C . MET B 1 171 ? -6.957 -17.469 -15.266 1 98.12 171 MET B C 1
ATOM 2689 O O . MET B 1 171 ? -5.816 -17.922 -15.273 1 98.12 171 MET B O 1
ATOM 2693 N N . ALA B 1 172 ? -7.328 -16.203 -15.133 1 98.62 172 ALA B N 1
ATOM 2694 C CA . ALA B 1 172 ? -6.285 -15.281 -14.703 1 98.62 172 ALA B CA 1
ATOM 2695 C C . ALA B 1 172 ? -6.527 -14.805 -13.273 1 98.62 172 ALA B C 1
ATOM 2697 O O . ALA B 1 172 ? -7.672 -14.711 -12.828 1 98.62 172 ALA B O 1
ATOM 2698 N N . GLU B 1 173 ? -5.426 -14.586 -12.547 1 98.56 173 GLU B N 1
ATOM 2699 C CA . GLU B 1 173 ? -5.453 -14.078 -11.18 1 98.56 173 GLU B CA 1
ATOM 2700 C C . GLU B 1 173 ? -4.555 -12.859 -11.023 1 98.56 173 GLU B C 1
ATOM 2702 O O . GLU B 1 173 ? -3.369 -12.906 -11.359 1 98.56 173 GLU B O 1
ATOM 2707 N N . VAL B 1 174 ? -5.156 -11.781 -10.547 1 98.19 174 VAL B N 1
ATOM 2708 C CA . VAL B 1 174 ? -4.441 -10.531 -10.352 1 98.19 174 VAL B CA 1
ATOM 2709 C C . VAL B 1 174 ? -4.531 -10.109 -8.883 1 98.19 174 VAL B C 1
ATOM 2711 O O . VAL B 1 174 ? -5.617 -10.102 -8.305 1 98.19 174 VAL B O 1
ATOM 2714 N N . LEU B 1 175 ? -3.365 -9.828 -8.266 1 98.06 175 LEU B N 1
ATOM 2715 C CA . LEU B 1 175 ? -3.342 -9.164 -6.969 1 98.06 175 LEU B CA 1
ATOM 2716 C C . LEU B 1 175 ? -3.416 -7.648 -7.133 1 98.06 175 LEU B C 1
ATOM 2718 O O . LEU B 1 175 ? -2.701 -7.074 -7.957 1 98.06 175 LEU B O 1
ATOM 2722 N N . TRP B 1 176 ? -4.277 -7.062 -6.422 1 95.12 176 TRP B N 1
ATOM 2723 C CA . TRP B 1 176 ? -4.535 -5.629 -6.5 1 95.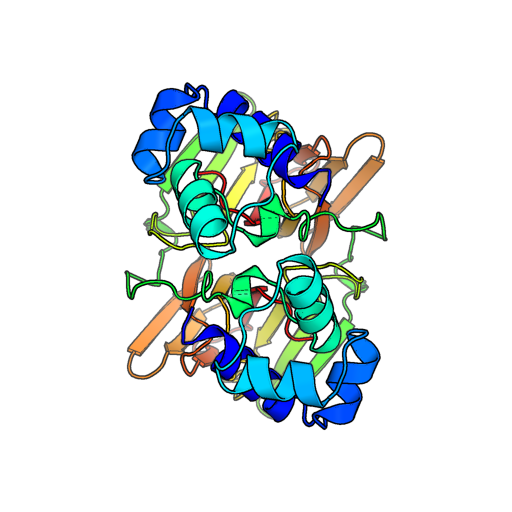12 176 TRP B CA 1
ATOM 2724 C C . TRP B 1 176 ? -4.422 -4.98 -5.125 1 95.12 176 TRP B C 1
ATOM 2726 O O . TRP B 1 176 ? -5.207 -5.285 -4.223 1 95.12 176 TRP B O 1
ATOM 2736 N N . VAL B 1 177 ? -3.41 -4.125 -4.957 1 94.38 177 VAL B N 1
ATOM 2737 C CA . VAL B 1 177 ? -3.203 -3.402 -3.707 1 94.38 177 VAL B CA 1
ATOM 2738 C C . VAL B 1 177 ? -3.367 -1.903 -3.941 1 94.38 177 VAL B C 1
ATOM 2740 O O . VAL B 1 177 ? -2.783 -1.349 -4.875 1 94.38 177 VAL B O 1
ATOM 2743 N N . ILE B 1 178 ? -4.156 -1.257 -3.041 1 88.12 178 ILE B N 1
ATOM 2744 C CA . ILE B 1 178 ? -4.465 0.152 -3.264 1 88.12 178 ILE B CA 1
ATOM 2745 C C . ILE B 1 178 ? -4.258 0.936 -1.969 1 88.12 178 ILE B C 1
ATOM 2747 O O . ILE B 1 178 ? -4.398 0.385 -0.874 1 88.12 178 ILE B O 1
ATOM 2751 N N . THR B 1 179 ? -3.863 2.086 -2.074 1 82.75 179 THR B N 1
ATOM 2752 C CA . THR B 1 179 ? -3.801 3.025 -0.958 1 82.75 179 THR B CA 1
ATOM 2753 C C . THR B 1 179 ? -4.332 4.395 -1.373 1 82.75 179 THR B C 1
ATOM 2755 O O . THR B 1 179 ? -3.936 4.934 -2.408 1 82.75 179 THR B O 1
ATOM 2758 N N . PRO B 1 180 ? -5.223 4.988 -0.596 1 76.88 180 PRO B N 1
ATOM 2759 C CA . PRO B 1 180 ? -5.898 4.414 0.568 1 76.88 180 PRO B CA 1
ATOM 2760 C C . PRO B 1 180 ? -6.883 3.309 0.192 1 76.88 180 PRO B C 1
ATOM 2762 O O . PRO B 1 180 ? -7.195 3.129 -0.989 1 76.88 180 PRO B O 1
ATOM 2765 N N . PRO B 1 181 ? -7.195 2.551 1.313 1 74.88 181 PRO B N 1
ATOM 2766 C CA . PRO B 1 181 ? -8.156 1.485 1.011 1 74.88 181 PRO B CA 1
ATOM 2767 C C . PRO B 1 181 ? -9.531 2.023 0.623 1 74.88 181 PRO B C 1
ATOM 2769 O O . PRO B 1 181 ? -9.891 3.137 1.008 1 74.88 181 PRO B O 1
ATOM 2772 N N . TYR B 1 182 ? -10.211 1.434 -0.591 1 58.47 182 TYR B N 1
ATOM 2773 C CA . TYR B 1 182 ? -11.547 1.874 -0.973 1 58.47 182 TYR B CA 1
ATOM 2774 C C . TYR B 1 182 ? -12.484 1.867 0.228 1 58.47 182 TYR B C 1
ATOM 2776 O O . TYR B 1 182 ? -13.352 2.738 0.354 1 58.47 182 TYR B O 1
ATOM 2784 N N . PHE B 1 183 ? -12.633 0.647 0.804 1 49.44 183 PHE B N 1
ATOM 2785 C CA . PHE B 1 183 ? -13.672 0.436 1.804 1 49.44 183 PHE B CA 1
ATOM 2786 C C . PHE B 1 183 ? -13.086 0.448 3.209 1 49.44 183 PHE B C 1
ATOM 2788 O O . PHE B 1 183 ? -11.914 0.121 3.4 1 49.44 183 PHE B O 1
#

Secondary structure (DSSP, 8-state):
-HHHHHHHHHHHHHTT--HHHHHHHHTS-HHHHHHHHTTSS---HHHHHHHHHHTT--HHHHTTTT-------EE-GGGPEEEEE-TTSEEEEE-S---TT---EEEEEEE-TT-B-GGGG---SSEEEEEEEESEEEEEETTEEEEEETT-EEEEETTS-EEEEE-SSS-EEEEEEEES---/-HHHHHHHHHHHHHTT--HHHHHHHHTS-HHHHHHHHTTSS---HHHHHHHHHHTT--HHHHTTTT-------EE-GGGPEEEEE-TTSEEEEE-S---TT---EEEEEEE-TT-B-GGGG---SSEEEEEEEESEEEEEETTEEEEEETT-EEEEETTS-EEEEE-SSS-EEEEEEEES---

pLDDT: mean 87.88, std 11.44, range [49.22, 98.75]

Radius of gyration: 20.79 Å; Cα contacts (8 Å, |Δi|>4): 871; chains: 2; bounding box: 46×59×45 Å